Protein AF-A0A3N5VDY7-F1 (afdb_monomer)

Foldseek 3Di:
DLCLLPPDQEWEWEKWWDWQADPQPLADAAPVGGGTKIKIFIAGPVLRATQDIDTGGRHQQSLPPVQVRVVSSLVSDDLSHQAYEYAYEQSVQDLVNQVVQQALPPDRNGHYWYKYWHDCDPQVLVQVLPDDPVQWAFQWDQDPVRDTHTDQKTKGKTPDDDPVQVPDPPGDDKTKMKMKGWDDPPPDDPPDPPDPPDDPFDWDDDPNTIITMIMMITPDPDDPSVVVNVNCVSVVSVVVLVCLLVPVQVLSPQDDSDSVSSRVSSVVSSVVSRVCCSLQPQQVDDPSNPDGVVVCCVLPVPADWDWDDDPNDTDTHDDPPDPVPVSVVSSVVSVVVVVVSD

Structure (mmCIF, N/CA/C/O backbone):
data_AF-A0A3N5VDY7-F1
#
_entry.id   AF-A0A3N5VDY7-F1
#
loop_
_atom_site.group_PDB
_atom_site.id
_atom_site.type_symbol
_atom_site.label_atom_id
_atom_site.label_alt_id
_atom_site.label_comp_id
_atom_site.label_asym_id
_atom_site.label_entity_id
_atom_site.label_seq_id
_atom_site.pdbx_PDB_ins_code
_atom_site.Cartn_x
_atom_site.Cartn_y
_atom_site.Cartn_z
_atom_site.occupancy
_atom_site.B_iso_or_equiv
_atom_site.auth_seq_id
_atom_site.auth_comp_id
_atom_site.auth_asym_id
_atom_site.auth_atom_id
_atom_site.pdbx_PDB_model_num
ATOM 1 N N . PHE A 1 1 ? 0.542 -10.447 -17.865 1.00 86.06 1 PHE A N 1
ATOM 2 C CA . PHE A 1 1 ? 1.926 -10.951 -18.019 1.00 86.06 1 PHE A CA 1
ATOM 3 C C . PHE A 1 1 ? 2.533 -11.439 -16.704 1.00 86.06 1 PHE A C 1
ATOM 5 O O . PHE A 1 1 ? 2.805 -12.629 -16.604 1.00 86.06 1 PHE A O 1
ATOM 12 N N . VAL A 1 2 ? 2.719 -10.579 -15.687 1.00 90.12 2 VAL A N 1
ATOM 13 C CA . VAL A 1 2 ? 3.371 -10.982 -14.418 1.00 90.12 2 VAL A CA 1
ATOM 14 C C . VAL A 1 2 ? 2.650 -12.155 -13.750 1.00 90.12 2 VAL A C 1
ATOM 16 O O . VAL A 1 2 ? 3.278 -13.172 -13.494 1.00 90.12 2 VAL A O 1
ATOM 19 N N . GLN A 1 3 ? 1.322 -12.084 -13.621 1.00 88.69 3 GLN A N 1
ATOM 20 C CA . GLN A 1 3 ? 0.502 -13.170 -13.068 1.00 88.69 3 GLN A CA 1
ATOM 21 C C . GLN A 1 3 ? 0.645 -14.519 -13.805 1.00 88.69 3 GLN A C 1
ATOM 23 O O . GLN A 1 3 ? 0.454 -15.570 -13.198 1.00 88.69 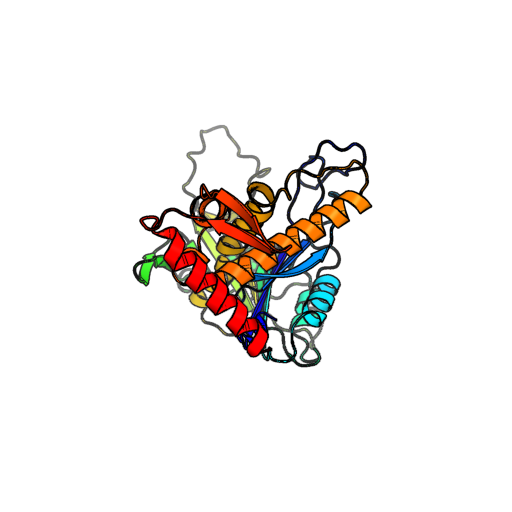3 GLN A O 1
ATOM 28 N N . ASN A 1 4 ? 0.963 -14.520 -15.105 1.00 89.00 4 ASN A N 1
ATOM 29 C CA . ASN A 1 4 ? 1.144 -15.768 -15.857 1.00 89.00 4 ASN A CA 1
ATOM 30 C C . ASN A 1 4 ? 2.472 -16.448 -15.504 1.00 89.00 4 ASN A C 1
ATOM 32 O O . ASN A 1 4 ? 2.536 -17.670 -15.503 1.00 89.00 4 ASN A O 1
ATOM 36 N N . ASN A 1 5 ? 3.495 -15.657 -15.168 1.00 88.88 5 ASN A N 1
ATOM 37 C CA . ASN A 1 5 ? 4.848 -16.133 -14.870 1.00 88.88 5 ASN A CA 1
ATOM 38 C C . ASN A 1 5 ? 5.119 -16.276 -13.362 1.00 88.88 5 ASN A C 1
ATOM 40 O O . ASN A 1 5 ? 6.011 -17.012 -12.955 1.00 88.88 5 ASN A O 1
ATOM 44 N N . ARG A 1 6 ? 4.342 -15.586 -12.524 1.00 89.25 6 ARG A N 1
ATOM 45 C CA . ARG A 1 6 ? 4.345 -15.693 -11.065 1.00 89.25 6 ARG A CA 1
ATOM 46 C C . ARG A 1 6 ? 2.908 -15.560 -10.577 1.00 89.25 6 ARG A C 1
ATOM 48 O O . ARG A 1 6 ? 2.419 -14.452 -10.380 1.00 89.25 6 ARG A O 1
ATOM 55 N N . ALA A 1 7 ? 2.213 -16.683 -10.455 1.00 90.56 7 ALA A N 1
ATOM 56 C CA . ALA A 1 7 ? 0.800 -16.685 -10.105 1.00 90.56 7 ALA A CA 1
ATOM 57 C C . ALA A 1 7 ? 0.594 -16.463 -8.603 1.00 90.56 7 ALA A C 1
ATOM 59 O O . ALA A 1 7 ? 1.128 -17.207 -7.787 1.00 90.56 7 ALA A O 1
ATOM 60 N N . GLU A 1 8 ? -0.244 -15.489 -8.259 1.00 92.50 8 GLU A N 1
ATOM 61 C CA . GLU A 1 8 ? -0.706 -15.250 -6.891 1.00 92.50 8 GLU A CA 1
ATOM 62 C C . GLU A 1 8 ? -2.221 -15.491 -6.820 1.00 92.50 8 GLU A C 1
ATOM 64 O O . GLU A 1 8 ? -2.989 -14.940 -7.608 1.00 92.50 8 GLU A O 1
ATOM 69 N N . GLN A 1 9 ? -2.673 -16.344 -5.899 1.00 91.56 9 GLN A N 1
ATOM 70 C CA . GLN A 1 9 ? -4.105 -16.656 -5.728 1.00 91.56 9 GLN A CA 1
ATOM 71 C C . GLN A 1 9 ? -4.836 -15.601 -4.884 1.00 91.56 9 GLN A C 1
ATOM 73 O O . GLN A 1 9 ? -6.066 -15.519 -4.922 1.00 91.56 9 GLN A O 1
ATOM 78 N N . THR A 1 10 ? -4.079 -14.810 -4.121 1.00 93.25 10 THR A N 1
ATOM 79 C CA . THR A 1 10 ? -4.590 -13.747 -3.254 1.00 93.25 10 THR A CA 1
ATOM 80 C C . THR A 1 10 ? -4.085 -12.394 -3.740 1.00 93.25 10 THR A C 1
ATOM 82 O O . THR A 1 10 ? -2.907 -12.259 -4.076 1.00 93.25 10 THR A O 1
ATOM 85 N N . ALA A 1 11 ? -4.970 -11.399 -3.755 1.00 94.69 11 ALA A N 1
ATOM 86 C CA . ALA A 1 11 ? -4.610 -10.009 -3.978 1.00 94.69 11 ALA A CA 1
ATOM 87 C C . ALA A 1 11 ? -4.961 -9.164 -2.759 1.00 94.69 11 ALA A C 1
ATOM 89 O O . ALA A 1 11 ? -6.131 -8.906 -2.500 1.00 94.69 11 ALA A O 1
ATOM 90 N N . THR A 1 12 ? -3.946 -8.739 -2.013 1.00 95.12 12 THR A N 1
ATOM 91 C CA . THR A 1 12 ? -4.073 -7.702 -0.993 1.00 95.12 12 THR A CA 1
ATOM 92 C C . THR A 1 12 ? -3.871 -6.346 -1.658 1.00 95.12 12 THR A C 1
ATOM 94 O O . THR A 1 12 ? -2.776 -6.053 -2.141 1.00 95.12 12 THR A O 1
ATOM 97 N N . LEU A 1 13 ? -4.936 -5.550 -1.694 1.00 94.38 13 LEU A N 1
ATOM 98 C CA . LEU A 1 13 ? -5.001 -4.224 -2.285 1.00 94.38 13 LEU A CA 1
ATOM 99 C C . LEU A 1 13 ? -4.829 -3.155 -1.204 1.00 94.38 13 LEU A C 1
ATOM 101 O O . LEU A 1 13 ? -5.679 -3.025 -0.325 1.00 94.38 13 LEU A O 1
ATOM 105 N N . ASP A 1 14 ? -3.742 -2.393 -1.275 1.00 92.94 14 ASP A N 1
ATOM 106 C CA . ASP A 1 14 ? -3.530 -1.217 -0.434 1.00 92.94 14 ASP A CA 1
ATOM 107 C C . ASP A 1 14 ? -3.986 0.022 -1.192 1.00 92.94 14 ASP A C 1
ATOM 109 O O . ASP A 1 14 ? -3.454 0.314 -2.264 1.00 92.94 14 ASP A O 1
ATOM 113 N N . MET A 1 15 ? -4.966 0.732 -0.646 1.00 90.69 15 MET A N 1
ATOM 114 C CA . MET A 1 15 ? -5.408 2.013 -1.184 1.00 90.69 15 MET A CA 1
ATOM 115 C C . MET A 1 15 ? -4.738 3.133 -0.402 1.00 90.69 15 MET A C 1
ATOM 117 O O . MET A 1 15 ? -4.808 3.160 0.829 1.00 90.69 15 MET A O 1
ATOM 121 N N . ASP A 1 16 ? -4.050 4.022 -1.112 1.00 88.00 16 ASP A N 1
ATOM 122 C CA . ASP A 1 16 ? -3.337 5.131 -0.485 1.00 88.00 16 ASP A CA 1
ATOM 123 C C . ASP A 1 16 ? -3.322 6.347 -1.412 1.00 88.00 16 ASP A C 1
ATOM 125 O O . ASP A 1 16 ? -3.003 6.250 -2.605 1.00 88.00 16 ASP A O 1
ATOM 129 N N . ALA A 1 17 ? -3.691 7.494 -0.850 1.00 88.06 17 ALA A N 1
ATOM 130 C CA . ALA A 1 17 ? -3.583 8.783 -1.509 1.00 88.06 17 ALA A CA 1
ATOM 131 C C . ALA A 1 17 ? -2.253 9.422 -1.116 1.00 88.06 17 ALA A C 1
ATOM 133 O O . ALA A 1 17 ? -1.822 9.345 0.032 1.00 88.06 17 ALA A O 1
ATOM 134 N N . THR A 1 18 ? -1.571 10.045 -2.069 1.00 85.88 18 THR A N 1
ATOM 135 C CA . THR A 1 18 ? -0.249 10.615 -1.818 1.00 85.88 18 THR A CA 1
ATOM 136 C C . THR A 1 18 ? -0.189 12.046 -2.308 1.00 85.88 18 THR A C 1
ATOM 138 O O . THR A 1 18 ? -0.370 12.296 -3.492 1.00 85.88 18 THR A O 1
ATOM 141 N N . LEU A 1 19 ? 0.148 12.976 -1.416 1.00 88.75 19 LEU A N 1
ATOM 142 C CA . LEU A 1 19 ? 0.357 14.375 -1.777 1.00 88.75 19 LEU A CA 1
ATOM 143 C C . LEU A 1 19 ? 1.673 14.562 -2.535 1.00 88.75 19 LEU A C 1
ATOM 145 O O . LEU A 1 19 ? 2.724 14.071 -2.115 1.00 88.75 19 LEU A O 1
ATOM 149 N N . VAL A 1 20 ? 1.614 15.273 -3.654 1.00 88.69 20 VAL A N 1
ATOM 150 C CA . VAL A 1 20 ? 2.757 15.711 -4.456 1.00 88.69 20 VAL A CA 1
ATOM 151 C C . VAL A 1 20 ? 2.743 17.232 -4.447 1.00 88.69 20 VAL A C 1
ATOM 153 O O . VAL A 1 20 ? 1.974 17.850 -5.184 1.00 88.69 20 VAL A O 1
ATOM 156 N N . GLU A 1 21 ? 3.556 17.818 -3.569 1.00 90.69 21 GLU A N 1
ATOM 157 C CA . GLU A 1 21 ? 3.721 19.268 -3.458 1.00 90.69 21 GLU A CA 1
ATOM 158 C C . GLU A 1 21 ? 4.181 19.868 -4.787 1.00 90.69 21 GLU A C 1
ATOM 160 O O . GLU A 1 21 ? 4.978 19.275 -5.525 1.00 90.69 21 GLU A O 1
ATOM 165 N N . THR A 1 22 ? 3.643 21.039 -5.121 1.00 88.56 22 THR A N 1
ATOM 166 C CA . THR A 1 22 ? 3.944 21.682 -6.389 1.00 88.56 22 THR A CA 1
ATOM 167 C C . THR A 1 22 ? 3.735 23.191 -6.339 1.00 88.56 22 THR A C 1
ATOM 169 O O . THR A 1 22 ? 2.839 23.690 -5.670 1.00 88.56 22 THR A O 1
ATOM 172 N N . GLU A 1 23 ? 4.530 23.923 -7.115 1.00 87.25 23 GLU A N 1
ATOM 173 C CA . GLU A 1 23 ? 4.437 25.385 -7.245 1.00 87.25 23 GLU A CA 1
ATOM 174 C C . GLU A 1 23 ? 3.644 25.811 -8.497 1.00 87.25 23 GLU A C 1
ATOM 176 O O . GLU A 1 23 ? 3.689 26.963 -8.927 1.00 87.25 23 GLU A O 1
ATOM 181 N N . LYS A 1 24 ? 2.944 24.873 -9.151 1.00 86.12 24 LYS A N 1
ATOM 182 C CA . LYS A 1 24 ? 2.189 25.158 -10.379 1.00 86.12 24 LYS A CA 1
ATOM 183 C C . LYS A 1 24 ? 0.963 26.007 -10.051 1.00 86.12 24 LYS A C 1
ATOM 185 O O . LYS A 1 24 ? 0.172 25.646 -9.188 1.00 86.12 24 LYS A O 1
ATOM 190 N N . ALA A 1 25 ? 0.764 27.084 -10.808 1.00 84.06 25 ALA A N 1
ATOM 191 C CA . ALA A 1 25 ? -0.340 28.026 -10.602 1.00 84.06 25 ALA A CA 1
ATOM 192 C C . ALA A 1 25 ? -1.743 27.396 -10.732 1.00 84.06 25 ALA A C 1
ATOM 194 O O . ALA A 1 25 ? -2.699 27.910 -10.163 1.00 84.06 25 ALA A O 1
ATOM 195 N N . SER A 1 26 ? -1.863 26.305 -11.490 1.00 86.75 26 SER A N 1
ATOM 196 C CA . SER A 1 26 ? -3.099 25.544 -11.708 1.00 86.75 26 SER A CA 1
ATOM 197 C C . SER A 1 26 ? -3.430 24.555 -10.588 1.00 86.75 26 SER A C 1
ATOM 199 O O . SER A 1 26 ? -4.557 24.071 -10.534 1.00 86.75 26 SER A O 1
ATOM 201 N N . ALA A 1 27 ? -2.468 24.226 -9.722 1.00 88.69 27 ALA A N 1
ATOM 202 C CA . ALA A 1 27 ? -2.674 23.251 -8.665 1.00 88.69 27 ALA A CA 1
ATOM 203 C C . ALA A 1 27 ? -3.446 23.867 -7.490 1.00 88.69 27 ALA A C 1
ATOM 205 O O . ALA A 1 27 ? -3.407 25.074 -7.244 1.00 88.69 27 ALA A O 1
ATOM 206 N N . LEU A 1 28 ? -4.157 23.016 -6.752 1.00 91.44 28 LEU A N 1
ATOM 207 C CA . LEU A 1 28 ? -5.066 23.434 -5.689 1.00 91.44 28 LEU A CA 1
ATOM 208 C C . LEU A 1 28 ? -4.503 23.105 -4.301 1.00 91.44 28 LEU A C 1
ATOM 210 O O . LEU A 1 28 ? -3.659 22.223 -4.134 1.00 91.44 28 LEU A O 1
ATOM 214 N N . TRP A 1 29 ? -4.979 23.837 -3.293 1.00 92.12 29 TRP A N 1
ATOM 215 C CA . TRP A 1 29 ? -4.568 23.657 -1.902 1.00 92.12 29 TRP A CA 1
ATOM 216 C C . TRP A 1 29 ? -5.074 22.331 -1.341 1.00 92.12 29 TRP A C 1
ATOM 218 O O . TRP A 1 29 ? -6.255 22.002 -1.474 1.00 92.12 29 TRP A O 1
ATOM 228 N N . CYS A 1 30 ? -4.182 21.598 -0.684 1.00 90.88 30 CYS A N 1
ATOM 229 C CA . CYS A 1 30 ? -4.513 20.388 0.048 1.00 90.88 30 CYS A CA 1
ATOM 230 C C . CYS A 1 30 ? -4.889 20.681 1.503 1.00 90.88 30 CYS A C 1
ATOM 232 O O . CYS A 1 30 ? -4.723 21.790 2.017 1.00 90.88 30 CYS A O 1
ATOM 234 N N . TYR A 1 31 ? -5.368 19.647 2.194 1.00 83.88 31 TYR A N 1
ATOM 235 C CA . TYR A 1 31 ? -5.760 19.734 3.601 1.00 83.88 31 TYR A CA 1
ATOM 236 C C . TYR A 1 31 ? -4.580 20.014 4.554 1.00 83.88 31 TYR A C 1
ATOM 238 O O . TYR A 1 31 ? -4.809 20.453 5.678 1.00 83.88 31 TYR A O 1
ATOM 246 N N . GLU A 1 32 ? -3.333 19.785 4.124 1.00 84.00 32 GLU A N 1
ATOM 247 C CA . GLU A 1 32 ? -2.120 20.112 4.894 1.00 84.00 32 GLU A CA 1
ATOM 248 C C . GLU A 1 32 ? -1.696 21.582 4.744 1.00 84.00 32 GLU A C 1
ATOM 250 O O . GLU A 1 32 ? -0.745 22.018 5.388 1.00 84.00 32 GLU A O 1
ATOM 255 N N . GLY A 1 33 ? -2.414 22.368 3.933 1.00 87.31 33 GLY A N 1
ATOM 256 C CA . GLY A 1 33 ? -2.174 23.801 3.805 1.00 87.31 33 GLY A CA 1
ATOM 257 C C . GLY A 1 33 ? -1.004 24.153 2.889 1.00 87.31 33 GLY A C 1
ATOM 258 O O . GLY A 1 33 ? -0.334 25.148 3.135 1.00 87.31 33 GLY A O 1
ATOM 259 N N . TYR A 1 34 ? -0.765 23.371 1.836 1.00 89.69 34 TYR A N 1
ATOM 260 C CA . TYR A 1 34 ? 0.107 23.737 0.713 1.00 89.69 34 TYR A CA 1
ATOM 261 C C . TYR A 1 34 ? -0.527 23.324 -0.619 1.00 89.69 34 TYR A C 1
ATOM 263 O O . TYR A 1 34 ? -1.526 22.605 -0.655 1.00 89.69 34 TYR A O 1
ATOM 271 N N . VAL A 1 35 ? 0.023 23.806 -1.731 1.00 91.56 35 VAL A N 1
ATOM 272 C CA . VAL A 1 35 ? -0.469 23.485 -3.076 1.00 91.56 35 VAL A CA 1
ATOM 273 C C . VAL A 1 35 ? 0.096 22.139 -3.528 1.00 91.56 35 VAL A C 1
ATOM 275 O O . VAL A 1 35 ? 1.305 21.905 -3.472 1.00 91.56 35 VAL A O 1
ATOM 278 N N . ALA A 1 36 ? -0.778 21.232 -3.962 1.00 92.88 36 ALA A N 1
ATOM 279 C CA . ALA A 1 36 ? -0.381 19.877 -4.321 1.00 92.88 36 ALA A CA 1
ATOM 280 C C . ALA A 1 36 ? -1.317 19.241 -5.354 1.00 92.88 36 ALA A C 1
ATOM 282 O O . ALA A 1 36 ? -2.433 19.698 -5.588 1.00 92.88 36 ALA A O 1
ATOM 283 N N . TYR A 1 37 ? -0.870 18.126 -5.922 1.00 92.81 37 TYR A N 1
ATOM 284 C CA . TYR A 1 37 ? -1.751 17.104 -6.486 1.00 92.81 37 TYR A CA 1
ATOM 285 C C . TYR A 1 37 ? -1.848 15.932 -5.511 1.00 92.81 37 TYR A C 1
ATOM 287 O O . TYR A 1 37 ? -0.919 15.695 -4.737 1.00 92.81 37 TYR A O 1
ATOM 295 N N . GLN A 1 38 ? -2.949 15.185 -5.540 1.00 91.81 38 GLN A N 1
ATOM 296 C CA . GLN A 1 38 ? -3.184 14.081 -4.607 1.00 91.81 38 GLN A CA 1
ATOM 297 C C . GLN A 1 38 ? -3.594 12.783 -5.322 1.00 91.81 38 GLN A C 1
ATOM 299 O O . GLN A 1 38 ? -4.709 12.290 -5.125 1.00 91.81 38 GLN A O 1
ATOM 304 N N . PRO A 1 39 ? -2.717 12.206 -6.165 1.00 91.75 39 PRO A N 1
ATOM 305 C CA . PRO A 1 39 ? -2.988 10.927 -6.805 1.00 91.75 39 PRO A CA 1
ATOM 306 C C . PRO A 1 39 ? -3.318 9.830 -5.790 1.00 91.75 39 PRO A C 1
ATOM 308 O O . PRO A 1 39 ? -2.668 9.704 -4.748 1.00 91.75 39 PRO A O 1
ATOM 311 N N . ILE A 1 40 ? -4.300 9.001 -6.136 1.00 92.19 40 ILE A N 1
ATOM 312 C CA . ILE A 1 40 ? -4.647 7.788 -5.396 1.00 92.19 40 ILE A CA 1
ATOM 313 C C . ILE A 1 40 ? -4.120 6.567 -6.143 1.00 92.19 40 ILE A C 1
ATOM 315 O O . ILE A 1 40 ? -4.220 6.471 -7.367 1.00 92.19 40 ILE A O 1
ATOM 319 N N . ASN A 1 41 ? -3.542 5.625 -5.405 1.00 92.62 41 ASN A N 1
ATOM 320 C CA . ASN A 1 41 ? -3.000 4.394 -5.960 1.00 92.62 41 ASN A CA 1
ATOM 321 C C . ASN A 1 41 ? -3.618 3.189 -5.264 1.00 92.62 41 ASN A C 1
ATOM 323 O O . ASN A 1 41 ? -3.814 3.197 -4.051 1.00 92.62 41 ASN A O 1
ATOM 327 N N . THR A 1 42 ? -3.875 2.138 -6.040 1.00 94.06 42 THR A N 1
ATOM 328 C CA . THR A 1 42 ? -4.221 0.817 -5.516 1.00 94.06 42 THR A CA 1
ATOM 329 C C . THR A 1 42 ? -3.080 -0.147 -5.797 1.00 94.06 42 THR A C 1
ATOM 331 O O . THR A 1 42 ? -2.750 -0.450 -6.947 1.00 94.06 42 THR A O 1
ATOM 334 N N . TRP A 1 43 ? -2.455 -0.616 -4.728 1.00 93.00 43 TRP A N 1
ATOM 335 C CA . TRP A 1 43 ? -1.251 -1.428 -4.749 1.00 93.00 43 TRP A CA 1
ATOM 336 C C . TRP A 1 43 ? -1.550 -2.894 -4.456 1.00 93.00 43 TRP A C 1
ATOM 338 O O . TRP A 1 43 ? -2.139 -3.217 -3.435 1.00 93.00 43 TRP A O 1
ATOM 348 N N . TRP A 1 44 ? -1.074 -3.801 -5.302 1.00 93.94 44 TRP A N 1
ATOM 349 C CA . TRP A 1 44 ? -1.130 -5.237 -5.067 1.00 93.94 44 TRP A CA 1
ATOM 350 C C . TRP A 1 44 ? 0.120 -5.703 -4.310 1.00 93.94 44 TRP A C 1
ATOM 352 O O . TRP A 1 44 ? 1.202 -5.847 -4.888 1.00 93.94 44 TRP A O 1
ATOM 362 N N . ALA A 1 45 ? -0.032 -5.990 -3.015 1.00 92.06 45 ALA A N 1
ATOM 363 C CA . ALA A 1 45 ? 1.075 -6.271 -2.103 1.00 92.06 45 ALA A CA 1
ATOM 364 C C . ALA A 1 45 ? 1.883 -7.544 -2.418 1.00 92.06 45 ALA A C 1
ATOM 366 O O . ALA A 1 45 ? 3.101 -7.555 -2.200 1.00 92.06 45 ALA A O 1
ATOM 367 N N . GLU A 1 46 ? 1.241 -8.613 -2.899 1.00 91.69 46 GLU A N 1
ATOM 368 C CA . GLU A 1 46 ? 1.897 -9.882 -3.241 1.00 91.69 46 GLU A CA 1
ATOM 369 C C . GLU A 1 46 ? 2.735 -9.760 -4.521 1.00 91.69 46 GLU A C 1
ATOM 371 O O . GLU A 1 46 ? 3.891 -10.204 -4.556 1.00 91.69 46 GLU A O 1
ATOM 376 N N . GLN A 1 47 ? 2.186 -9.112 -5.554 1.00 91.38 47 GLN A N 1
ATOM 377 C CA . GLN A 1 47 ? 2.890 -8.886 -6.820 1.00 91.38 47 GLN A CA 1
ATOM 378 C C . GLN A 1 47 ? 3.887 -7.727 -6.755 1.00 91.38 47 GLN A C 1
ATOM 380 O O . GLN A 1 47 ? 4.884 -7.724 -7.477 1.00 91.38 47 GLN A O 1
ATOM 385 N N . GLY A 1 48 ? 3.648 -6.763 -5.869 1.00 91.19 48 GLY A N 1
ATOM 386 C CA . GLY A 1 48 ? 4.425 -5.538 -5.783 1.00 91.19 48 GLY A CA 1
ATOM 387 C C . GLY A 1 48 ? 4.193 -4.615 -6.982 1.00 91.19 48 GLY A C 1
ATOM 388 O O . GLY A 1 48 ? 5.160 -4.092 -7.534 1.00 91.19 48 GLY A O 1
ATOM 389 N N . LEU A 1 49 ? 2.936 -4.469 -7.410 1.00 93.25 49 LEU A N 1
ATOM 390 C CA . LEU A 1 49 ? 2.528 -3.686 -8.581 1.00 93.25 49 LEU A CA 1
ATOM 391 C C . LEU A 1 49 ? 1.408 -2.714 -8.217 1.00 93.25 49 LEU A C 1
ATOM 393 O O . LEU A 1 49 ? 0.565 -3.030 -7.384 1.00 93.25 49 LEU A O 1
ATOM 397 N N . VAL A 1 50 ? 1.337 -1.582 -8.907 1.00 94.38 50 VAL A N 1
ATOM 398 C CA . VAL A 1 50 ? 0.140 -0.733 -8.921 1.00 94.38 50 VAL A CA 1
ATOM 399 C C . VAL A 1 50 ? -0.846 -1.326 -9.918 1.00 94.38 50 VAL A C 1
ATOM 401 O O . VAL A 1 50 ? -0.523 -1.458 -11.098 1.00 94.38 50 VAL A O 1
ATOM 404 N N . VAL A 1 51 ? -2.035 -1.699 -9.453 1.00 94.38 51 VAL A N 1
ATOM 405 C CA . VAL A 1 51 ? -3.101 -2.230 -10.320 1.00 94.38 51 VAL A CA 1
ATOM 406 C C . VAL A 1 51 ? -3.980 -1.131 -10.893 1.00 94.38 51 VAL A C 1
ATOM 408 O O . VAL A 1 51 ? -4.488 -1.287 -11.996 1.00 94.38 51 VAL A O 1
ATOM 411 N N . HIS A 1 52 ? -4.127 -0.021 -10.172 1.00 94.94 52 HIS A N 1
ATOM 412 C CA . HIS A 1 52 ? -4.918 1.118 -10.611 1.00 94.94 52 HIS A CA 1
ATOM 413 C C . HIS A 1 52 ? -4.387 2.413 -9.989 1.00 94.94 52 HIS A C 1
ATOM 415 O O . HIS A 1 52 ? -3.853 2.403 -8.875 1.00 94.94 52 HIS A O 1
ATOM 421 N N . THR A 1 53 ? -4.509 3.518 -10.719 1.00 94.44 53 THR A N 1
ATOM 422 C CA . THR A 1 53 ? -4.093 4.849 -10.281 1.00 94.44 53 THR A CA 1
ATOM 423 C C . THR A 1 53 ? -5.006 5.903 -10.890 1.00 94.44 53 THR A C 1
ATOM 425 O O . THR A 1 53 ? -5.395 5.790 -12.051 1.00 94.44 53 THR A O 1
ATOM 428 N N . 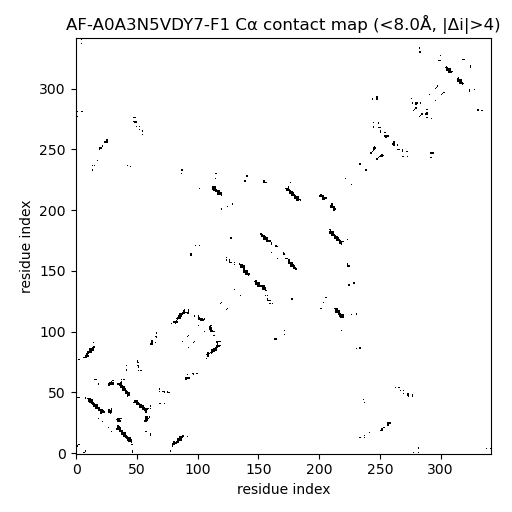GLU A 1 54 ? -5.303 6.943 -10.124 1.00 94.38 54 GLU A N 1
ATOM 429 C CA . GLU A 1 54 ? -6.066 8.095 -10.588 1.00 94.38 54 GLU A CA 1
ATOM 430 C C . GLU A 1 54 ? -5.347 9.367 -10.136 1.00 94.38 54 GLU A C 1
ATOM 432 O O . GLU A 1 54 ? -5.047 9.542 -8.952 1.00 94.38 54 GLU A O 1
ATOM 437 N N . PHE A 1 55 ? -5.030 10.242 -11.092 1.00 93.69 55 PHE A N 1
ATOM 438 C CA . PHE A 1 55 ? -4.397 11.527 -10.813 1.00 93.69 55 PHE A CA 1
ATOM 439 C C . PHE A 1 55 ? -5.473 12.544 -10.429 1.00 93.69 55 PHE A C 1
ATOM 441 O O . PHE A 1 55 ? -6.481 12.651 -11.124 1.00 93.69 55 PHE A O 1
ATOM 448 N N . ARG A 1 56 ? -5.280 13.257 -9.315 1.00 93.62 56 ARG A N 1
ATOM 449 C CA . ARG A 1 56 ?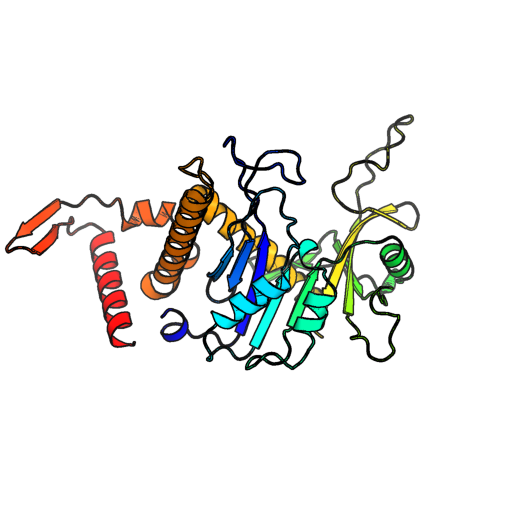 -6.296 14.134 -8.715 1.00 93.62 56 ARG A CA 1
ATOM 450 C C . ARG A 1 56 ? -5.689 15.451 -8.263 1.00 93.62 56 ARG A C 1
ATOM 452 O O . ARG A 1 56 ? -4.512 15.499 -7.900 1.00 93.62 56 ARG A O 1
ATOM 459 N N . ASP A 1 57 ? -6.514 16.488 -8.222 1.00 92.94 57 ASP A N 1
ATOM 460 C CA . ASP A 1 57 ? -6.156 17.769 -7.619 1.00 92.94 57 ASP A CA 1
ATOM 461 C C . ASP A 1 57 ? -5.963 17.660 -6.102 1.00 92.94 57 ASP A C 1
ATOM 463 O O . ASP A 1 57 ? -6.529 16.786 -5.441 1.00 92.94 57 ASP A O 1
ATOM 467 N N . GLY A 1 58 ? -5.164 18.565 -5.533 1.00 88.88 58 GLY A N 1
ATOM 468 C CA . GLY A 1 58 ? -4.849 18.577 -4.101 1.00 88.88 58 GLY A CA 1
ATOM 469 C C . GLY A 1 58 ? -6.044 18.825 -3.185 1.00 88.88 58 GLY A C 1
ATOM 470 O O . GLY A 1 58 ? -6.031 18.377 -2.042 1.00 88.88 58 GLY A O 1
ATOM 471 N N . ASN A 1 59 ? -7.092 19.491 -3.676 1.00 91.69 59 ASN A N 1
ATOM 472 C CA . ASN A 1 59 ? -8.311 19.752 -2.906 1.00 91.69 59 ASN A CA 1
ATOM 473 C C . ASN A 1 59 ? -9.254 18.539 -2.832 1.00 91.69 59 ASN A C 1
ATOM 475 O O . ASN A 1 59 ? -10.240 18.584 -2.093 1.00 91.69 59 ASN A O 1
ATOM 479 N N . VAL A 1 60 ? -8.993 17.475 -3.599 1.00 90.62 60 VAL A N 1
ATOM 480 C CA . VAL A 1 60 ? -9.801 16.255 -3.571 1.00 90.62 60 VAL A CA 1
ATOM 481 C C . VAL A 1 60 ? -9.477 15.481 -2.288 1.00 90.62 60 VAL A C 1
ATOM 483 O O . VAL A 1 60 ? -8.322 15.111 -2.079 1.00 90.62 60 VAL A O 1
ATOM 486 N N . PRO A 1 61 ? -10.456 15.182 -1.415 1.00 87.25 61 PRO A N 1
ATOM 487 C CA . PRO A 1 61 ? -10.193 14.429 -0.189 1.00 87.25 61 PRO A CA 1
ATOM 488 C C . PRO A 1 61 ? -9.603 13.037 -0.463 1.00 87.25 61 PRO A C 1
ATOM 490 O O . PRO A 1 61 ? -9.988 12.373 -1.425 1.00 87.25 61 PRO A O 1
ATOM 493 N N . ALA A 1 62 ? -8.735 12.537 0.423 1.00 85.75 62 ALA A N 1
ATOM 494 C CA . ALA A 1 62 ? -8.125 11.203 0.287 1.00 85.75 62 ALA A CA 1
ATOM 495 C C . ALA A 1 62 ? -9.162 10.061 0.222 1.00 85.75 62 ALA A C 1
ATOM 497 O O . ALA A 1 62 ? -8.948 9.041 -0.433 1.00 85.75 62 ALA A O 1
ATOM 498 N N . GLY A 1 63 ? -10.316 10.251 0.868 1.00 84.69 63 GLY A N 1
ATOM 499 C CA . GLY A 1 63 ? -11.451 9.327 0.829 1.00 84.69 63 GLY A CA 1
ATOM 500 C C . GLY A 1 63 ? -12.333 9.439 -0.421 1.00 84.69 63 GLY A C 1
ATOM 501 O O . GLY A 1 63 ? -13.252 8.645 -0.590 1.00 84.69 63 GLY A O 1
ATOM 502 N N . PHE A 1 64 ? -12.132 10.423 -1.297 1.00 88.69 64 PHE A N 1
ATOM 503 C CA . PHE A 1 64 ? -13.087 10.696 -2.370 1.00 88.69 64 PHE A CA 1
ATOM 504 C C . PHE A 1 64 ? -13.233 9.501 -3.328 1.00 88.69 64 PHE A C 1
ATOM 506 O O . PHE A 1 64 ? -12.245 9.013 -3.883 1.00 88.69 64 PHE A O 1
ATOM 513 N N . GLU A 1 65 ? -14.470 9.019 -3.488 1.00 89.75 65 GLU A N 1
ATOM 514 C CA . GLU A 1 65 ? -14.853 7.912 -4.378 1.00 89.75 65 GLU A CA 1
ATOM 515 C C . GLU A 1 65 ? -14.004 6.632 -4.254 1.00 89.75 65 GLU A C 1
ATOM 517 O O . GLU A 1 65 ? -13.816 5.910 -5.233 1.00 89.75 65 GLU A O 1
ATOM 522 N N . GLN A 1 66 ? -13.502 6.293 -3.059 1.00 89.81 66 GLN A N 1
ATOM 523 C CA . GLN A 1 66 ? -12.663 5.096 -2.895 1.00 89.81 66 GLN A CA 1
ATOM 524 C C . GLN A 1 66 ? -13.359 3.798 -3.332 1.00 89.81 66 GLN A C 1
ATOM 526 O O . GLN A 1 66 ? -12.711 2.898 -3.858 1.00 89.81 66 GLN A O 1
ATOM 531 N N . ARG A 1 67 ? -14.685 3.704 -3.197 1.00 91.75 67 ARG A N 1
ATOM 532 C CA . ARG A 1 67 ? -15.442 2.568 -3.735 1.00 91.75 67 ARG A CA 1
ATOM 533 C C . ARG A 1 67 ? -15.271 2.410 -5.247 1.00 91.75 67 ARG A C 1
ATOM 535 O O . ARG A 1 67 ? -14.952 1.312 -5.688 1.00 91.75 67 ARG A O 1
ATOM 542 N N . ARG A 1 68 ? -15.430 3.490 -6.021 1.00 93.25 68 ARG A N 1
ATOM 543 C CA . ARG A 1 68 ? -15.247 3.465 -7.481 1.00 93.25 68 ARG A CA 1
ATOM 544 C C . ARG A 1 68 ? -13.820 3.050 -7.841 1.00 93.25 68 ARG A C 1
ATOM 546 O O . ARG A 1 68 ? -13.626 2.175 -8.674 1.00 93.25 68 ARG A O 1
ATOM 553 N N . VAL A 1 69 ? -12.827 3.613 -7.152 1.00 93.38 69 VAL A N 1
ATOM 554 C CA . VAL A 1 69 ? -11.408 3.269 -7.354 1.00 93.38 69 VAL A CA 1
ATOM 555 C C . VAL A 1 69 ? -11.145 1.785 -7.083 1.00 93.38 69 VAL A C 1
ATOM 557 O O . VAL A 1 69 ? -10.433 1.133 -7.847 1.00 93.38 69 VAL A O 1
ATOM 560 N N . LEU A 1 70 ? -11.731 1.225 -6.018 1.00 92.75 70 LEU A N 1
ATOM 561 C CA . LEU A 1 70 ? -11.622 -0.202 -5.722 1.00 92.75 70 LEU A CA 1
ATOM 562 C C . LEU A 1 70 ? -12.305 -1.050 -6.803 1.00 92.75 70 LEU A C 1
ATOM 564 O O . LEU A 1 70 ? -11.725 -2.039 -7.243 1.00 92.75 70 LEU A O 1
ATOM 568 N N . GLU A 1 71 ? -13.507 -0.671 -7.243 1.00 92.12 71 GLU A N 1
ATOM 569 C CA . GLU A 1 71 ? -14.224 -1.330 -8.341 1.00 92.12 71 GLU A CA 1
ATOM 570 C C . GLU A 1 71 ? -13.363 -1.381 -9.616 1.00 92.12 71 GLU A C 1
ATOM 572 O O . GLU A 1 71 ? -13.129 -2.466 -10.150 1.00 92.12 71 GLU A O 1
ATOM 577 N N . GLU A 1 72 ? -12.787 -0.257 -10.043 1.00 93.25 72 GLU A N 1
ATOM 578 C CA . GLU A 1 72 ? -11.904 -0.176 -11.219 1.00 93.25 72 GLU A CA 1
ATOM 579 C C . GLU A 1 72 ? -10.602 -0.984 -11.042 1.00 93.25 72 GLU A C 1
ATOM 581 O O . GLU A 1 72 ? -10.115 -1.642 -11.974 1.00 93.25 72 GLU A O 1
ATOM 586 N N . ALA A 1 73 ? -10.046 -1.013 -9.827 1.00 93.62 73 ALA A N 1
ATOM 587 C CA . ALA A 1 73 ? -8.884 -1.841 -9.518 1.00 93.62 73 ALA A CA 1
ATOM 588 C C . ALA A 1 73 ? -9.200 -3.342 -9.601 1.00 93.62 73 ALA A C 1
ATOM 590 O O . ALA A 1 73 ? -8.385 -4.116 -10.112 1.00 93.62 73 ALA A O 1
ATOM 591 N N . LEU A 1 74 ? -10.385 -3.764 -9.149 1.00 92.38 74 LEU A N 1
ATOM 592 C CA . LEU A 1 74 ? -10.854 -5.149 -9.248 1.00 92.38 74 LEU A CA 1
ATOM 593 C C . LEU A 1 74 ? -11.056 -5.584 -10.704 1.00 92.38 74 LEU A C 1
ATOM 595 O O . LEU A 1 74 ? -10.816 -6.748 -11.028 1.00 92.38 74 LEU A O 1
ATOM 599 N N . GLU A 1 75 ? -11.467 -4.678 -11.592 1.00 91.44 75 GLU A N 1
ATOM 600 C CA . GLU A 1 75 ? -11.586 -4.968 -13.028 1.00 91.44 75 GLU A CA 1
ATOM 601 C C . GLU A 1 75 ? -10.232 -5.196 -13.700 1.00 91.44 75 GLU A C 1
ATOM 603 O O . GLU A 1 75 ? -10.124 -5.998 -14.630 1.00 91.44 75 GLU A O 1
ATOM 608 N N . SER A 1 76 ? -9.188 -4.558 -13.173 1.00 91.06 76 SER A N 1
ATOM 609 C CA . SER A 1 76 ? -7.807 -4.736 -13.627 1.00 91.06 76 SER A CA 1
ATOM 610 C C . SER A 1 76 ? -7.162 -6.025 -13.096 1.00 91.06 76 SER A C 1
ATOM 612 O O . SER A 1 76 ? -6.109 -6.447 -13.588 1.00 91.06 76 SER A O 1
ATOM 614 N N . LEU A 1 77 ? -7.773 -6.686 -12.102 1.00 91.38 77 LEU A N 1
ATOM 615 C CA . LEU A 1 77 ? -7.251 -7.932 -11.549 1.00 91.38 77 LEU A CA 1
ATOM 616 C C . LEU A 1 77 ? -7.515 -9.134 -12.474 1.00 91.38 77 LEU A C 1
ATOM 618 O O . LEU A 1 77 ? -8.611 -9.321 -13.006 1.00 91.38 77 LEU A O 1
ATOM 622 N N . PRO A 1 78 ? -6.530 -10.034 -12.633 1.00 89.31 78 PRO A N 1
ATOM 623 C CA . PRO A 1 78 ? -6.698 -11.229 -13.446 1.00 89.31 78 PRO A CA 1
ATOM 624 C C . PRO A 1 78 ? -7.610 -12.254 -12.755 1.00 89.31 78 PRO A C 1
ATOM 626 O O . PRO A 1 78 ? -7.424 -12.561 -11.580 1.00 89.31 78 PRO A O 1
ATOM 629 N N . LYS A 1 79 ? -8.489 -12.913 -13.527 1.00 83.56 79 LYS A N 1
ATOM 630 C CA . LYS A 1 79 ? -9.456 -13.943 -13.065 1.00 83.56 79 LYS A CA 1
ATOM 631 C C . LYS A 1 79 ? -8.860 -15.141 -12.301 1.00 83.56 79 LYS A C 1
ATOM 633 O O . LYS A 1 79 ? -9.599 -15.965 -11.778 1.00 83.56 79 LYS A O 1
ATOM 638 N N . ARG A 1 80 ? -7.532 -15.306 -12.311 1.00 86.50 80 ARG A N 1
ATOM 639 C CA . ARG A 1 80 ? -6.832 -16.361 -11.555 1.00 86.50 80 ARG A CA 1
ATOM 640 C C . ARG A 1 80 ? -6.724 -16.047 -10.067 1.00 86.50 80 ARG A C 1
ATOM 642 O O . ARG A 1 80 ? -6.493 -16.968 -9.293 1.00 86.50 80 ARG A O 1
ATOM 649 N N . VAL A 1 81 ? -6.826 -14.778 -9.684 1.00 90.06 81 VAL A N 1
ATOM 650 C CA . VAL A 1 81 ? -6.981 -14.417 -8.278 1.00 90.06 81 VAL A CA 1
ATOM 651 C C . VAL A 1 81 ? -8.315 -15.013 -7.824 1.00 90.06 81 VAL A C 1
ATOM 653 O O . VAL A 1 81 ? -9.273 -15.042 -8.586 1.00 90.06 81 VAL A O 1
ATOM 656 N N . ARG A 1 82 ? -8.367 -15.566 -6.616 1.00 88.56 82 ARG A N 1
ATOM 657 C CA . ARG A 1 82 ? -9.593 -16.140 -6.032 1.00 88.56 82 ARG A CA 1
ATOM 658 C C . ARG A 1 82 ? -10.036 -15.393 -4.791 1.00 88.56 82 ARG A C 1
ATOM 660 O O . ARG A 1 82 ? -11.204 -15.437 -4.435 1.00 88.56 82 ARG A O 1
ATOM 667 N N . LYS A 1 83 ? -9.089 -14.734 -4.129 1.00 91.94 83 LYS A N 1
ATOM 668 C CA . LYS A 1 83 ? -9.301 -14.063 -2.858 1.00 91.94 83 LYS A CA 1
ATOM 669 C C . LYS A 1 83 ? -8.758 -12.649 -2.928 1.00 91.94 83 LYS A C 1
ATOM 671 O O . LYS A 1 83 ? -7.603 -12.457 -3.306 1.00 91.94 83 LYS A O 1
ATOM 676 N N . VAL A 1 84 ? -9.576 -11.677 -2.549 1.00 94.00 84 VAL A N 1
ATOM 677 C CA . VAL A 1 84 ? -9.161 -10.277 -2.470 1.00 94.00 84 VAL A CA 1
ATOM 678 C C . VAL A 1 84 ? -9.223 -9.829 -1.022 1.00 94.00 84 VAL A C 1
ATOM 680 O O . VAL A 1 84 ? -10.173 -10.139 -0.302 1.00 94.00 84 VAL A O 1
ATOM 683 N N . ARG A 1 85 ? -8.181 -9.117 -0.605 1.00 95.06 85 ARG A N 1
ATOM 684 C CA . ARG A 1 85 ? -8.140 -8.393 0.655 1.00 95.06 85 ARG A CA 1
ATOM 685 C C . ARG A 1 85 ? -7.920 -6.917 0.389 1.00 95.06 85 ARG A C 1
ATOM 687 O O . ARG A 1 85 ? -7.229 -6.584 -0.565 1.00 95.06 85 ARG A O 1
ATOM 694 N N . MET A 1 86 ? -8.432 -6.049 1.242 1.00 94.19 86 MET A N 1
ATOM 695 C CA . MET A 1 86 ? -8.234 -4.608 1.147 1.00 94.19 86 MET A CA 1
ATOM 696 C C . MET A 1 86 ? -7.659 -4.056 2.453 1.00 94.19 86 MET A C 1
ATOM 698 O O . MET A 1 86 ? -8.069 -4.446 3.548 1.00 94.19 86 MET A O 1
ATOM 702 N N . ARG A 1 87 ? -6.677 -3.160 2.346 1.00 93.50 87 ARG A N 1
ATOM 703 C CA . ARG A 1 87 ? -6.172 -2.378 3.475 1.00 93.50 87 ARG A CA 1
ATOM 704 C C . ARG A 1 87 ? -6.202 -0.901 3.131 1.00 93.50 87 ARG A C 1
ATOM 706 O O . ARG A 1 87 ? -5.795 -0.502 2.043 1.00 93.50 87 ARG A O 1
ATOM 713 N N . SER A 1 88 ? -6.601 -0.098 4.106 1.00 91.38 88 SER A N 1
ATOM 714 C CA . SER A 1 88 ? -6.549 1.358 4.013 1.00 91.38 88 SER A CA 1
ATOM 715 C C . SER A 1 88 ? -6.231 1.968 5.376 1.00 91.38 88 SER A C 1
ATOM 717 O O . SER A 1 88 ? -6.354 1.323 6.428 1.00 91.38 88 SER A O 1
ATOM 719 N N . ASP A 1 89 ? -5.787 3.216 5.356 1.00 87.44 89 ASP A N 1
ATOM 720 C CA . ASP A 1 89 ? -5.821 4.091 6.523 1.00 87.44 89 ASP A CA 1
ATOM 721 C C . ASP A 1 89 ? -7.257 4.539 6.844 1.00 87.44 89 ASP A C 1
ATOM 723 O O . ASP A 1 89 ? -8.237 4.018 6.310 1.00 87.44 89 ASP A O 1
ATOM 727 N N . THR A 1 90 ? -7.366 5.544 7.706 1.00 86.06 90 THR A N 1
ATOM 728 C CA . THR A 1 90 ? -8.632 6.157 8.090 1.00 86.06 90 THR A CA 1
ATOM 729 C C . THR A 1 90 ? -9.385 6.806 6.925 1.00 86.06 90 THR A C 1
ATOM 731 O O . THR A 1 90 ? -10.609 6.873 6.979 1.00 86.06 90 THR A O 1
ATOM 734 N N . ALA A 1 91 ? -8.726 7.205 5.829 1.00 84.44 91 ALA A N 1
ATOM 735 C CA . ALA A 1 91 ? -9.424 7.753 4.663 1.00 84.44 91 ALA A CA 1
ATOM 736 C C . ALA A 1 91 ? -10.358 6.723 4.001 1.00 84.44 91 ALA A C 1
ATOM 738 O O . ALA A 1 91 ? -11.367 7.099 3.402 1.00 84.44 91 ALA A O 1
ATOM 739 N N . GLY A 1 92 ? -10.053 5.430 4.157 1.00 83.38 92 GLY A N 1
ATOM 740 C CA . GLY A 1 92 ? -10.909 4.331 3.713 1.00 83.38 92 GLY A CA 1
ATOM 741 C C . GLY A 1 92 ? -12.044 3.979 4.672 1.00 83.38 92 GLY A C 1
ATOM 742 O O . GLY A 1 92 ? -12.826 3.075 4.371 1.00 83.38 92 GLY A O 1
ATOM 743 N N . TYR A 1 93 ? -12.174 4.658 5.819 1.00 88.56 93 TYR A N 1
ATOM 744 C CA . TYR A 1 93 ? -13.251 4.421 6.784 1.00 88.56 93 TYR A CA 1
ATOM 745 C C . TYR A 1 93 ? -14.589 4.991 6.295 1.00 88.56 93 TYR A C 1
ATOM 747 O O . TYR A 1 93 ? -15.155 5.932 6.845 1.00 88.56 93 TYR A O 1
ATOM 755 N N . GLN A 1 94 ? -15.113 4.405 5.224 1.00 88.19 94 GLN A N 1
ATOM 756 C CA . GLN A 1 94 ? -16.360 4.806 4.594 1.00 88.19 94 GLN A CA 1
ATOM 757 C C . GLN A 1 94 ? -17.345 3.654 4.631 1.00 88.19 94 GLN A C 1
ATOM 759 O O . GLN A 1 94 ? -17.104 2.595 4.060 1.00 88.19 94 GLN A O 1
ATOM 764 N N . HIS A 1 95 ? -18.492 3.857 5.274 1.00 86.88 95 HIS A N 1
ATOM 765 C CA . HIS A 1 95 ? -19.464 2.781 5.462 1.00 86.88 95 HIS A CA 1
ATOM 766 C C . HIS A 1 95 ? -19.989 2.183 4.151 1.00 86.88 95 HIS A C 1
ATOM 768 O O . HIS A 1 95 ? -20.304 0.996 4.133 1.00 86.88 95 HIS A O 1
ATOM 774 N N . ASP A 1 96 ? -20.055 2.964 3.068 1.00 88.19 96 ASP A N 1
ATOM 775 C CA . ASP A 1 96 ? -20.419 2.445 1.745 1.00 88.19 96 ASP A CA 1
ATOM 776 C C . ASP A 1 96 ? -19.340 1.511 1.171 1.00 88.19 96 ASP A C 1
ATOM 778 O O . ASP A 1 96 ? -19.660 0.428 0.690 1.00 88.19 96 ASP A O 1
ATOM 782 N N . LEU A 1 97 ? -18.059 1.869 1.317 1.00 89.06 97 LEU A N 1
ATOM 783 C CA . LEU A 1 97 ? -16.923 1.035 0.914 1.00 89.06 97 LEU A CA 1
ATOM 784 C C . LEU A 1 97 ? -16.844 -0.256 1.739 1.00 89.06 97 LEU A C 1
ATOM 786 O O . LEU A 1 97 ? -16.709 -1.338 1.176 1.00 89.06 97 LEU A O 1
ATOM 790 N N . LEU A 1 98 ? -16.969 -0.155 3.067 1.00 90.81 98 LEU A N 1
ATOM 791 C CA . LEU A 1 98 ? -16.943 -1.325 3.952 1.00 90.81 98 LEU A CA 1
ATOM 792 C C . LEU A 1 98 ? -18.100 -2.279 3.640 1.00 90.81 98 LEU A C 1
ATOM 794 O O . LEU A 1 98 ? -17.891 -3.487 3.560 1.00 90.81 98 LEU A O 1
ATOM 798 N N . ARG A 1 99 ? -19.302 -1.732 3.404 1.00 88.94 99 ARG A N 1
ATOM 799 C CA . ARG A 1 99 ? -20.469 -2.516 2.988 1.00 88.94 99 ARG A CA 1
ATOM 800 C C . ARG A 1 99 ? -20.217 -3.204 1.651 1.00 88.94 99 ARG A C 1
ATOM 802 O O . ARG A 1 99 ? -20.448 -4.399 1.553 1.00 88.94 99 ARG A O 1
ATOM 809 N N . TYR A 1 100 ? -19.717 -2.480 0.653 1.00 89.00 100 TYR A N 1
ATOM 810 C CA . TYR A 1 100 ? -19.390 -3.050 -0.654 1.00 89.00 100 TYR A CA 1
ATOM 811 C C . TYR A 1 100 ? -18.386 -4.213 -0.554 1.00 89.00 100 TYR A C 1
ATOM 813 O O . TYR A 1 100 ? -18.553 -5.238 -1.215 1.00 89.00 100 TYR A O 1
ATOM 821 N N . CYS A 1 101 ? -17.369 -4.091 0.304 1.00 89.56 101 CYS A N 1
ATOM 822 C CA . CYS A 1 101 ? -16.422 -5.176 0.554 1.00 89.56 101 CYS A CA 1
ATOM 823 C C . CYS A 1 101 ? -17.080 -6.390 1.227 1.00 89.56 101 CYS A C 1
ATOM 825 O O . CYS A 1 101 ? -16.749 -7.532 0.907 1.00 89.56 101 CYS A O 1
ATOM 827 N N . ASP A 1 102 ? -17.993 -6.150 2.167 1.00 87.56 102 ASP A N 1
ATOM 828 C CA . ASP A 1 102 ? -18.650 -7.202 2.940 1.00 87.56 102 ASP A CA 1
ATOM 829 C C . ASP A 1 102 ? -19.784 -7.907 2.180 1.00 87.56 102 ASP A C 1
ATOM 831 O O . ASP A 1 102 ? -20.112 -9.056 2.475 1.00 87.56 102 ASP A O 1
ATOM 835 N N . GLU A 1 103 ? -20.355 -7.255 1.167 1.00 83.00 103 GLU A N 1
ATOM 836 C CA . GLU A 1 103 ? -21.319 -7.873 0.266 1.00 83.00 103 GLU A CA 1
ATOM 837 C C . GLU A 1 103 ? -20.650 -8.995 -0.554 1.00 83.00 103 GLU A C 1
ATOM 839 O O . GLU A 1 103 ? -19.724 -8.771 -1.331 1.00 83.00 103 GLU A O 1
ATOM 844 N N . GLU A 1 104 ? -21.173 -10.225 -0.471 1.00 70.12 104 GLU A N 1
ATOM 845 C CA . GLU A 1 104 ? -20.695 -11.383 -1.257 1.00 70.12 104 GLU A CA 1
ATOM 846 C C . GLU A 1 104 ? -21.028 -11.295 -2.763 1.00 70.12 104 GLU A C 1
ATOM 848 O O . GLU A 1 104 ? -21.029 -12.292 -3.484 1.00 70.12 104 GLU A O 1
ATOM 853 N N . LYS A 1 105 ? -21.348 -10.099 -3.261 1.00 69.69 105 LYS A N 1
ATOM 854 C CA . LYS A 1 105 ? -21.832 -9.863 -4.625 1.00 69.69 105 LYS A CA 1
ATOM 855 C C . LYS A 1 105 ? -20.718 -9.536 -5.617 1.00 69.69 105 LYS A C 1
ATOM 857 O O . LYS A 1 105 ? -20.998 -9.337 -6.801 1.00 69.69 105 LYS A O 1
ATOM 862 N N . ASN A 1 106 ? -19.459 -9.494 -5.179 1.00 66.94 106 ASN A N 1
ATOM 863 C CA . ASN A 1 106 ? -18.351 -9.109 -6.049 1.00 66.94 106 ASN A CA 1
ATOM 864 C C . ASN A 1 106 ? -17.965 -10.254 -6.997 1.00 66.94 106 ASN A C 1
ATOM 866 O O . ASN A 1 106 ? -17.168 -11.130 -6.661 1.00 66.94 106 ASN A O 1
ATOM 870 N N . LYS A 1 107 ? -18.544 -10.212 -8.208 1.00 66.38 107 LYS A N 1
ATOM 871 C CA . LYS A 1 107 ? -18.231 -11.014 -9.411 1.00 66.38 107 LYS A CA 1
ATOM 872 C C . LYS A 1 107 ? -17.633 -12.403 -9.102 1.00 66.38 107 LYS A C 1
ATOM 874 O O . LYS A 1 107 ? -18.370 -13.365 -8.928 1.00 66.38 107 LYS A O 1
ATOM 879 N N . TRP A 1 108 ? -16.298 -12.506 -9.110 1.00 78.31 108 TRP A N 1
ATOM 880 C CA . TRP A 1 108 ? -15.534 -13.757 -8.995 1.00 78.31 108 TRP A CA 1
ATOM 881 C C . TRP A 1 108 ? -14.761 -13.904 -7.675 1.00 78.31 108 TRP A C 1
ATOM 883 O O . TRP A 1 108 ? -14.292 -15.000 -7.380 1.00 78.31 108 TRP A O 1
ATOM 893 N N . CYS A 1 109 ? -14.596 -12.826 -6.903 1.00 78.00 109 CYS A N 1
ATOM 894 C CA . CYS A 1 109 ? -13.832 -12.826 -5.651 1.00 78.00 109 CYS A CA 1
ATOM 895 C C . CYS A 1 109 ? -14.711 -12.961 -4.401 1.00 78.00 109 CYS A C 1
ATOM 897 O O . CYS A 1 109 ? -14.173 -13.203 -3.322 1.00 78.00 109 CYS A O 1
ATOM 899 N N . GLY A 1 110 ? -16.036 -12.848 -4.542 1.00 84.88 110 GLY A N 1
ATOM 900 C CA . GLY A 1 110 ? -16.985 -12.986 -3.441 1.00 84.88 110 GLY A CA 1
ATOM 901 C C . GLY A 1 110 ? -16.795 -11.897 -2.385 1.00 84.88 110 GLY A C 1
ATOM 902 O O . GLY A 1 110 ? -16.672 -10.718 -2.708 1.00 84.88 110 GLY A O 1
ATOM 903 N N . ARG A 1 111 ? -16.776 -12.288 -1.111 1.00 89.75 111 ARG A N 1
ATOM 904 C CA . ARG A 1 111 ? -16.544 -11.368 0.008 1.00 89.75 111 ARG A CA 1
ATOM 905 C C . ARG A 1 111 ? -15.104 -10.849 0.004 1.00 89.75 111 ARG A C 1
ATOM 907 O O . ARG A 1 111 ? -14.160 -11.641 0.005 1.00 89.75 111 ARG A O 1
ATOM 914 N N . ILE A 1 112 ? -14.930 -9.530 0.055 1.00 92.31 112 ILE A N 1
ATOM 915 C CA . ILE A 1 112 ? -13.616 -8.895 0.185 1.00 92.31 112 ILE A CA 1
ATOM 916 C C . ILE A 1 112 ? -13.298 -8.755 1.674 1.00 92.31 112 ILE A C 1
ATOM 918 O O . ILE A 1 112 ? -14.002 -8.088 2.433 1.00 92.31 112 ILE A O 1
ATOM 922 N N . GLU A 1 113 ? -12.214 -9.394 2.099 1.00 93.88 113 GLU A N 1
ATOM 923 C CA . GLU A 1 113 ? -11.702 -9.256 3.462 1.00 93.88 113 GLU A CA 1
ATOM 924 C C . GLU A 1 113 ? -11.015 -7.894 3.612 1.00 93.88 113 GLU A C 1
ATOM 926 O O . GLU A 1 113 ? -10.209 -7.526 2.763 1.00 93.88 113 GLU A O 1
ATOM 931 N N . PHE A 1 114 ? -11.273 -7.137 4.674 1.00 94.12 114 PHE A N 1
ATOM 932 C CA . PHE A 1 114 ? -10.635 -5.833 4.858 1.00 94.12 114 PHE A CA 1
ATOM 933 C C . PHE A 1 114 ? -10.108 -5.604 6.270 1.00 94.12 114 PHE A C 1
ATOM 935 O O . PHE A 1 114 ? -10.650 -6.121 7.245 1.00 94.12 114 PHE A O 1
ATOM 942 N N . ALA A 1 115 ? -9.077 -4.766 6.381 1.00 94.62 115 ALA A N 1
ATOM 943 C CA . ALA A 1 115 ? -8.723 -4.082 7.622 1.00 94.62 115 ALA A CA 1
ATOM 944 C C . ALA A 1 115 ? -8.434 -2.609 7.323 1.00 94.62 115 ALA A C 1
ATOM 946 O O . ALA A 1 115 ? -7.557 -2.285 6.520 1.00 94.62 115 ALA A O 1
ATOM 947 N N . VAL A 1 116 ? -9.177 -1.718 7.968 1.00 93.12 116 VAL A N 1
ATOM 948 C CA . VAL A 1 116 ? -9.160 -0.279 7.693 1.00 93.12 116 VAL A CA 1
ATOM 949 C C . VAL A 1 116 ? -8.994 0.465 9.012 1.00 93.12 116 VAL A C 1
ATOM 951 O O . VAL A 1 116 ? -9.589 0.073 10.013 1.00 93.12 116 VAL A O 1
ATOM 954 N N . GLY A 1 117 ? -8.166 1.511 9.044 1.00 90.88 117 GLY A N 1
ATOM 955 C CA . GLY A 1 117 ? -8.099 2.379 10.225 1.00 90.88 117 GLY A CA 1
ATOM 956 C C . GLY A 1 117 ? -9.454 3.051 10.445 1.00 90.88 117 GLY A C 1
ATOM 957 O O . GLY A 1 117 ? -10.073 3.454 9.475 1.00 90.88 117 GLY A O 1
ATOM 958 N N . CYS A 1 118 ? -9.953 3.157 11.672 1.00 87.69 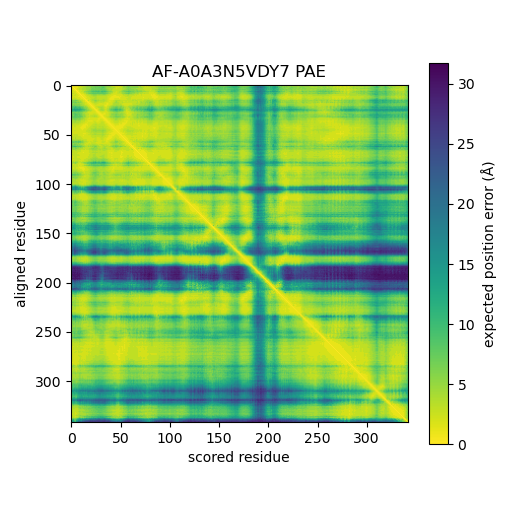118 CYS A N 1
ATOM 959 C CA . CYS A 1 118 ? -11.220 3.841 11.936 1.00 87.69 118 CYS A CA 1
ATOM 960 C C . CYS A 1 118 ? -11.019 5.127 12.733 1.00 87.69 118 CYS A C 1
ATOM 962 O O . CYS A 1 118 ? -10.065 5.266 13.506 1.00 87.69 118 CYS A O 1
ATOM 964 N N . ASP A 1 119 ? -11.950 6.062 12.556 1.00 85.50 119 ASP A N 1
ATOM 965 C CA . ASP A 1 119 ? -11.961 7.306 13.313 1.00 85.50 119 ASP A CA 1
ATOM 966 C C . ASP A 1 119 ? -12.157 7.039 14.806 1.00 85.50 119 ASP A C 1
ATOM 968 O O . ASP A 1 119 ? -13.054 6.305 15.229 1.00 85.50 119 ASP A O 1
ATOM 972 N N . VAL A 1 120 ? -11.332 7.687 15.626 1.00 84.00 120 VAL A N 1
ATOM 973 C CA . VAL A 1 120 ? -11.426 7.618 17.088 1.00 84.00 120 VAL A CA 1
ATOM 974 C C . VAL A 1 120 ? -12.419 8.683 17.559 1.00 84.00 120 VAL A C 1
ATOM 976 O O . VAL A 1 120 ? -12.042 9.724 18.105 1.00 84.00 120 VAL A O 1
ATOM 979 N N . THR A 1 121 ? -13.705 8.437 17.300 1.00 83.94 121 THR A N 1
ATOM 980 C CA . THR A 1 121 ? -14.799 9.329 17.712 1.00 83.94 121 THR A CA 1
ATOM 981 C C . THR A 1 121 ? -14.987 9.313 19.237 1.00 83.94 121 THR A C 1
ATOM 983 O O . THR A 1 121 ? -14.512 8.390 19.908 1.00 83.94 121 THR A O 1
ATOM 986 N N . PRO A 1 122 ? -15.679 10.303 19.833 1.00 83.56 122 PRO A N 1
ATOM 987 C CA . PRO A 1 122 ? -15.991 10.288 21.263 1.00 83.56 122 PRO A CA 1
ATOM 988 C C . PRO A 1 122 ? -16.715 9.010 21.715 1.00 83.56 122 PRO A C 1
ATOM 990 O O . PRO A 1 122 ? -16.461 8.514 22.809 1.00 83.56 122 PRO A O 1
ATOM 993 N N . GLU A 1 123 ? -17.582 8.449 20.873 1.00 85.19 123 GLU A N 1
ATOM 994 C CA . GLU A 1 123 ? -18.296 7.194 21.127 1.00 85.19 123 GLU A CA 1
ATOM 995 C C . GLU A 1 123 ? -17.343 6.000 21.111 1.00 85.19 123 GLU A C 1
ATOM 997 O O . GLU A 1 123 ? -17.395 5.171 22.017 1.00 85.19 123 GLU A O 1
ATOM 1002 N N . PHE A 1 124 ? -16.425 5.945 20.140 1.00 85.69 124 PHE A N 1
ATOM 1003 C CA . PHE A 1 124 ? -15.387 4.918 20.123 1.00 85.69 124 PHE A CA 1
ATOM 1004 C C . PHE A 1 124 ? -14.511 5.012 21.376 1.00 85.69 124 PHE A C 1
ATOM 1006 O O . PHE A 1 124 ? -14.265 4.002 22.027 1.00 85.69 124 PHE A O 1
ATOM 1013 N N . LYS A 1 125 ? -14.108 6.226 21.790 1.00 84.62 125 LYS A N 1
ATOM 1014 C CA . LYS A 1 125 ? -13.340 6.434 23.032 1.00 84.62 125 LYS A CA 1
ATOM 1015 C C . LYS A 1 125 ? -14.078 5.896 24.260 1.00 84.62 125 LYS A C 1
ATOM 1017 O O . LYS A 1 125 ? -13.430 5.283 25.100 1.00 84.62 125 LYS A O 1
ATOM 1022 N N . LYS A 1 126 ? -15.399 6.093 24.363 1.00 86.06 126 LYS A N 1
ATOM 1023 C CA . LYS A 1 126 ? -16.210 5.520 25.453 1.00 86.06 126 LYS A CA 1
ATOM 1024 C C . LYS A 1 126 ? -16.142 3.994 25.452 1.00 86.06 126 LYS A C 1
ATOM 1026 O O . LYS A 1 126 ? -15.798 3.423 26.478 1.00 86.06 126 LYS A O 1
ATOM 1031 N N . ALA A 1 127 ? -16.345 3.362 24.297 1.00 86.88 127 ALA A N 1
ATOM 1032 C CA . ALA A 1 127 ? -16.260 1.907 24.176 1.00 86.88 127 ALA A CA 1
ATOM 1033 C C . ALA A 1 127 ? -14.861 1.372 24.540 1.00 86.88 127 ALA A C 1
ATOM 1035 O O . ALA A 1 127 ? -14.741 0.376 25.242 1.00 86.88 127 ALA A O 1
ATOM 1036 N N . VAL A 1 128 ? -13.784 2.065 24.147 1.00 87.25 128 VAL A N 1
ATOM 1037 C CA . VAL A 1 128 ? -12.413 1.687 24.544 1.00 87.25 128 VAL A CA 1
ATOM 1038 C C . VAL A 1 128 ? -12.182 1.833 26.058 1.00 87.25 128 VAL A C 1
ATOM 1040 O O . VAL A 1 128 ? -11.412 1.069 26.639 1.00 87.25 128 VAL A O 1
ATOM 1043 N N . LEU A 1 129 ? -12.821 2.806 26.718 1.00 86.38 129 LEU A N 1
ATOM 1044 C CA . LEU A 1 129 ? -12.706 2.997 28.169 1.00 86.38 129 LEU A CA 1
ATOM 1045 C C . LEU A 1 129 ? -13.418 1.900 28.972 1.00 86.38 129 LEU A C 1
ATOM 1047 O O . LEU A 1 129 ? -12.973 1.607 30.083 1.00 86.38 129 LEU A O 1
ATOM 1051 N N . GLU A 1 130 ? -14.474 1.306 28.412 1.00 88.38 130 GLU A N 1
ATOM 1052 C CA . GLU A 1 130 ? -15.233 0.198 29.008 1.00 88.38 130 GLU A CA 1
ATOM 1053 C C . GLU A 1 130 ? -14.467 -1.134 28.991 1.00 88.38 130 GLU A C 1
ATOM 1055 O O . GLU A 1 130 ? -14.759 -2.006 29.804 1.00 88.38 130 GLU A O 1
ATOM 1060 N N . VAL A 1 131 ? -13.457 -1.279 28.124 1.00 89.00 131 VAL A N 1
ATOM 1061 C CA . VAL A 1 131 ? -12.597 -2.472 28.077 1.00 89.00 131 VAL A CA 1
ATOM 1062 C C . VAL A 1 131 ? -11.793 -2.607 29.378 1.00 89.00 131 VAL A C 1
ATOM 1064 O O . VAL A 1 131 ? -11.103 -1.659 29.792 1.00 89.00 131 VAL A O 1
ATOM 1067 N N . GLY A 1 132 ? -11.863 -3.790 30.000 1.00 87.31 132 GLY A N 1
ATOM 1068 C CA . GLY A 1 132 ? -11.122 -4.147 31.212 1.00 87.31 132 GLY A CA 1
ATOM 1069 C C . GLY A 1 132 ? -9.611 -4.092 30.990 1.00 87.31 132 GLY A C 1
ATOM 1070 O O . GLY A 1 132 ? -9.135 -4.226 29.868 1.00 87.31 132 GLY A O 1
ATOM 1071 N N . GLU A 1 133 ? -8.824 -3.847 32.040 1.00 87.12 133 GLU A N 1
ATOM 1072 C CA . GLU A 1 133 ? -7.356 -3.792 31.907 1.00 87.12 133 GLU A CA 1
ATOM 1073 C C . GLU A 1 133 ? -6.747 -5.172 31.598 1.00 87.12 133 GLU A C 1
ATOM 1075 O O . GLU A 1 133 ? -5.706 -5.259 30.951 1.00 87.12 133 GLU A O 1
ATOM 1080 N N . GLU A 1 134 ? -7.433 -6.232 32.012 1.00 89.12 134 GLU A N 1
ATOM 1081 C CA . GLU A 1 134 ? -7.142 -7.642 31.773 1.00 89.12 134 GLU A CA 1
ATOM 1082 C C . GLU A 1 134 ? -7.285 -8.067 30.304 1.00 89.12 134 GLU A C 1
ATOM 1084 O O . GLU A 1 134 ? -6.600 -8.994 29.872 1.00 89.12 134 GLU A O 1
ATOM 1089 N N . ASP A 1 135 ? -8.117 -7.364 29.532 1.00 90.69 135 ASP A N 1
ATOM 1090 C CA . ASP A 1 135 ? -8.375 -7.667 28.121 1.00 90.69 135 ASP A CA 1
ATOM 1091 C C . ASP A 1 135 ? -7.316 -7.054 27.188 1.00 90.69 135 ASP A C 1
ATOM 1093 O O . ASP A 1 135 ? -7.259 -7.368 25.996 1.00 90.69 135 ASP A O 1
ATOM 1097 N N . TRP A 1 136 ? -6.456 -6.167 27.707 1.00 90.81 136 TRP A N 1
ATOM 1098 C CA . TRP A 1 136 ? -5.395 -5.539 26.924 1.00 90.81 136 TRP A CA 1
ATOM 1099 C C . TRP A 1 136 ? -4.183 -6.450 26.786 1.00 90.81 136 TRP A C 1
ATOM 1101 O O . TRP A 1 136 ? -3.423 -6.682 27.727 1.00 90.81 136 TRP A O 1
ATOM 1111 N N . VAL A 1 137 ? -3.922 -6.867 25.553 1.00 92.88 137 VAL A N 1
ATOM 1112 C CA . VAL A 1 137 ? -2.777 -7.704 25.205 1.00 92.88 137 VAL A CA 1
ATOM 1113 C C . VAL A 1 137 ? -1.623 -6.829 24.722 1.00 92.88 137 VAL A C 1
ATOM 1115 O O . VAL A 1 137 ? -1.797 -5.920 23.908 1.00 92.88 137 VAL A O 1
ATOM 1118 N N . VAL A 1 138 ? -0.406 -7.094 25.204 1.00 92.50 138 VAL A N 1
ATOM 1119 C CA . VAL A 1 138 ? 0.803 -6.408 24.722 1.00 92.50 138 VAL A CA 1
ATOM 1120 C C . VAL A 1 138 ? 1.056 -6.785 23.266 1.00 92.50 138 VAL A C 1
ATOM 1122 O O . VAL A 1 138 ? 1.219 -7.959 22.933 1.00 92.50 138 VAL A O 1
ATOM 1125 N N . LEU A 1 139 ? 1.127 -5.780 22.393 1.00 89.75 139 LEU A N 1
ATOM 1126 C CA . LEU A 1 139 ? 1.444 -5.989 20.990 1.00 89.75 139 LEU A CA 1
ATOM 1127 C C . LEU A 1 139 ? 2.920 -6.365 20.872 1.00 89.75 139 LEU A C 1
ATOM 1129 O O . LEU A 1 139 ? 3.805 -5.598 21.270 1.00 89.75 139 LEU A O 1
ATOM 1133 N N . LYS A 1 140 ? 3.195 -7.527 20.287 1.00 89.38 140 LYS A N 1
ATOM 1134 C CA . LYS A 1 140 ? 4.560 -7.961 19.993 1.00 89.38 140 LYS A CA 1
ATOM 1135 C C . LYS A 1 140 ? 4.894 -7.630 18.545 1.00 89.38 140 LYS A C 1
ATOM 1137 O O . LYS A 1 140 ? 4.069 -7.770 17.651 1.00 89.38 140 LYS A O 1
ATOM 1142 N N . ARG A 1 141 ? 6.117 -7.164 18.311 1.00 83.69 141 ARG A N 1
ATOM 1143 C CA . ARG A 1 141 ? 6.655 -6.908 16.978 1.00 83.69 141 ARG A CA 1
ATOM 1144 C C . ARG A 1 141 ? 7.580 -8.049 16.595 1.00 83.69 141 ARG A C 1
ATOM 1146 O O . ARG A 1 141 ? 8.534 -8.340 17.312 1.00 83.69 141 ARG A O 1
ATOM 1153 N N . ARG A 1 142 ? 7.340 -8.633 15.425 1.00 82.69 142 ARG A N 1
ATOM 1154 C CA . ARG A 1 142 ? 8.246 -9.610 14.822 1.00 82.69 142 ARG A CA 1
ATOM 1155 C C . ARG A 1 142 ? 9.486 -8.925 14.251 1.00 82.69 142 ARG A C 1
ATOM 1157 O O . ARG A 1 142 ? 9.385 -8.082 13.354 1.00 82.69 142 ARG A O 1
ATOM 1164 N N . GLU A 1 143 ? 10.654 -9.273 14.774 1.00 81.06 143 GLU A N 1
ATOM 1165 C CA . GLU A 1 143 ? 11.938 -8.817 14.250 1.00 81.06 143 GLU A CA 1
ATOM 1166 C C . GLU A 1 143 ? 12.363 -9.611 13.004 1.00 81.06 143 GLU A C 1
ATOM 1168 O O . GLU A 1 143 ? 11.774 -10.634 12.647 1.00 81.06 143 GLU A O 1
ATOM 1173 N N . ARG A 1 144 ? 13.415 -9.140 12.317 1.00 73.62 144 ARG A N 1
ATOM 1174 C CA . ARG A 1 144 ? 13.973 -9.830 11.139 1.00 73.62 144 ARG A CA 1
ATOM 1175 C C . ARG A 1 144 ? 14.536 -11.216 11.475 1.00 73.62 144 ARG A C 1
ATOM 1177 O O . ARG A 1 144 ? 14.574 -12.059 10.586 1.00 73.62 144 ARG A O 1
ATOM 1184 N N . SER A 1 145 ? 14.951 -11.435 12.725 1.00 74.94 145 SER A N 1
ATOM 1185 C CA . SER A 1 145 ? 15.382 -12.733 13.265 1.00 74.94 145 SER A CA 1
ATOM 1186 C C . SER A 1 145 ? 14.226 -13.725 13.445 1.00 74.94 145 SER A C 1
ATOM 1188 O O . SER A 1 145 ? 14.471 -14.913 13.619 1.00 74.94 145 SER A O 1
ATOM 1190 N N . GLY A 1 146 ? 12.972 -13.259 13.391 1.00 76.00 146 GLY A N 1
ATOM 1191 C CA . GLY A 1 146 ? 11.778 -14.054 13.683 1.00 76.00 146 GLY A CA 1
ATOM 1192 C C . GLY A 1 146 ? 11.328 -13.989 15.145 1.00 76.00 146 GLY A C 1
ATOM 1193 O O . GLY A 1 146 ? 10.211 -14.417 15.437 1.00 76.00 146 GLY A O 1
ATOM 1194 N N . GLU A 1 147 ? 12.141 -13.412 16.034 1.00 83.00 147 GLU A N 1
ATOM 1195 C CA . GLU A 1 147 ? 11.806 -13.224 17.447 1.00 83.00 147 GLU A CA 1
ATOM 1196 C C . GLU A 1 147 ? 10.693 -12.184 17.635 1.00 83.00 147 GLU A C 1
ATOM 1198 O O . GLU A 1 147 ? 10.597 -11.193 16.904 1.00 83.00 147 GLU A O 1
ATOM 1203 N N . LEU A 1 148 ? 9.831 -12.426 18.624 1.00 84.31 148 LEU A N 1
ATOM 1204 C CA . LEU A 1 148 ? 8.755 -11.520 19.009 1.00 84.31 148 LEU A CA 1
ATOM 1205 C C . LEU A 1 148 ? 9.226 -10.646 20.168 1.00 84.31 148 LEU A C 1
ATOM 1207 O O . LEU A 1 148 ? 9.430 -11.139 21.275 1.00 84.31 148 LEU A O 1
ATOM 1211 N N . LYS A 1 149 ? 9.354 -9.343 19.921 1.00 86.94 149 LYS A N 1
ATOM 1212 C CA . LYS A 1 149 ? 9.726 -8.361 20.937 1.00 86.94 149 LYS A CA 1
ATOM 1213 C C . LYS A 1 149 ? 8.509 -7.579 21.399 1.00 86.94 149 LYS A C 1
ATOM 1215 O O . LYS A 1 149 ? 7.734 -7.093 20.576 1.00 86.94 149 LYS A O 1
ATOM 1220 N N . GLU A 1 150 ? 8.349 -7.431 22.706 1.00 88.31 150 GLU A N 1
ATOM 1221 C CA . GLU A 1 150 ? 7.280 -6.611 23.272 1.00 88.31 150 GLU A CA 1
ATOM 1222 C C . GLU A 1 150 ? 7.441 -5.142 22.873 1.00 88.31 150 GLU A C 1
ATOM 1224 O O . GLU A 1 150 ? 8.550 -4.605 22.796 1.00 88.31 150 GLU A O 1
ATOM 1229 N N . THR A 1 151 ? 6.317 -4.493 22.583 1.00 85.81 151 THR A N 1
ATOM 1230 C CA . THR A 1 151 ? 6.271 -3.062 22.279 1.00 85.81 151 THR A CA 1
ATOM 1231 C C .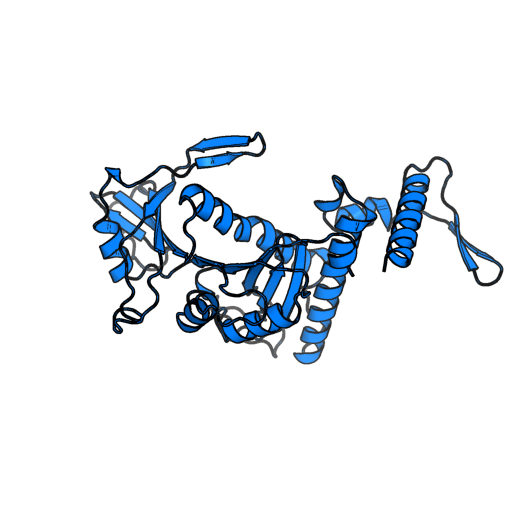 THR A 1 151 ? 5.580 -2.302 23.407 1.00 85.81 151 THR A C 1
ATOM 1233 O O . THR A 1 151 ? 4.899 -2.887 24.241 1.00 85.81 151 THR A O 1
ATOM 1236 N N . ALA A 1 152 ? 5.701 -0.973 23.410 1.00 84.31 152 ALA A N 1
ATOM 1237 C CA . ALA A 1 152 ? 4.944 -0.112 24.324 1.00 84.31 152 ALA A CA 1
ATOM 1238 C C . ALA A 1 152 ? 3.442 -0.010 23.972 1.00 84.31 152 ALA A C 1
ATOM 1240 O O . ALA A 1 152 ? 2.700 0.731 24.622 1.00 84.31 152 ALA A O 1
ATOM 1241 N N . ARG A 1 153 ? 2.998 -0.705 22.915 1.00 87.81 153 ARG A N 1
ATOM 1242 C CA . ARG A 1 153 ? 1.615 -0.703 22.441 1.00 87.81 153 ARG A CA 1
ATOM 1243 C C . ARG A 1 153 ? 0.879 -1.914 22.981 1.00 87.81 153 ARG A C 1
ATOM 1245 O O . ARG A 1 153 ? 1.422 -3.014 23.033 1.00 87.81 153 ARG A O 1
ATOM 1252 N N . GLN A 1 154 ? -0.379 -1.709 23.321 1.00 91.50 154 GLN A N 1
ATOM 1253 C CA . GLN A 1 154 ? -1.317 -2.764 23.672 1.00 91.50 154 GLN A CA 1
ATOM 1254 C C . GLN A 1 154 ? -2.490 -2.720 22.706 1.00 91.50 154 GLN A C 1
ATOM 1256 O O . GLN A 1 154 ? -2.792 -1.662 22.149 1.00 91.50 154 GLN A O 1
ATOM 1261 N N . TRP A 1 155 ? -3.154 -3.849 22.517 1.00 93.94 155 TRP A N 1
ATOM 1262 C CA . TRP A 1 155 ? -4.366 -3.928 21.723 1.00 93.94 155 TRP A CA 1
ATOM 1263 C C . TRP A 1 155 ? -5.447 -4.711 22.461 1.00 93.94 155 TRP A C 1
ATOM 1265 O O . TRP A 1 155 ? -5.140 -5.561 23.295 1.00 93.94 155 TRP A O 1
ATOM 1275 N N . ALA A 1 156 ? -6.699 -4.391 22.162 1.00 93.50 156 ALA A N 1
ATOM 1276 C CA . ALA A 1 156 ? -7.863 -5.099 22.665 1.00 93.50 156 ALA A CA 1
ATOM 1277 C C . ALA A 1 156 ? -8.980 -5.068 21.620 1.00 93.50 156 ALA A C 1
ATOM 1279 O O . ALA A 1 156 ? -9.043 -4.166 20.776 1.00 93.50 156 ALA A O 1
ATOM 1280 N N . GLU A 1 157 ? -9.859 -6.059 21.676 1.00 91.75 157 GLU A N 1
ATOM 1281 C CA . GLU A 1 157 ? -11.100 -6.050 20.912 1.00 91.75 157 GLU A CA 1
ATOM 1282 C C . GLU A 1 157 ? -12.131 -5.173 21.619 1.00 91.75 157 GLU A C 1
ATOM 1284 O O . GLU A 1 157 ? -12.256 -5.199 22.841 1.00 91.75 157 GLU A O 1
ATOM 1289 N N . VAL A 1 158 ? -12.847 -4.359 20.849 1.00 88.25 158 VAL A N 1
ATOM 1290 C CA . VAL A 1 158 ? -13.806 -3.396 21.385 1.00 88.25 158 VAL A CA 1
ATOM 1291 C C . VAL A 1 158 ? -15.187 -3.746 20.869 1.00 88.25 158 VAL A C 1
ATOM 1293 O O . VAL A 1 158 ? -15.418 -3.786 19.659 1.00 88.25 158 VAL A O 1
ATOM 1296 N N . CYS A 1 159 ? -16.126 -3.941 21.792 1.00 83.06 159 CYS A N 1
ATOM 1297 C CA . CYS A 1 159 ? -17.542 -4.047 21.465 1.00 83.06 159 CYS A CA 1
ATOM 1298 C C . CYS A 1 159 ? -18.062 -2.667 21.047 1.00 83.06 159 CYS A C 1
ATOM 1300 O O . CYS A 1 159 ? -18.526 -1.882 21.870 1.00 83.06 159 CYS A O 1
ATOM 1302 N N . TYR A 1 160 ? -17.941 -2.349 19.760 1.00 80.12 160 TYR A N 1
ATOM 1303 C CA . TYR A 1 160 ? -18.342 -1.061 19.210 1.00 80.12 160 TYR A CA 1
ATOM 1304 C C . TYR A 1 160 ? -19.172 -1.238 17.945 1.00 80.12 160 TYR A C 1
ATOM 1306 O O . TYR A 1 160 ? -18.773 -1.927 17.012 1.00 80.12 160 TYR A O 1
ATOM 1314 N N . VAL A 1 161 ? -20.313 -0.554 17.897 1.00 76.94 161 VAL A N 1
ATOM 1315 C CA . VAL A 1 161 ? -21.146 -0.451 16.700 1.00 76.94 161 VAL A CA 1
ATOM 1316 C C . VAL A 1 161 ? -21.344 1.033 16.403 1.00 76.94 161 VAL A C 1
ATOM 1318 O O . VAL A 1 161 ? -21.937 1.740 17.221 1.00 76.94 161 VAL A O 1
ATOM 1321 N N . PRO A 1 162 ? -20.879 1.545 15.251 1.00 76.25 162 PRO A N 1
ATOM 1322 C CA . PRO A 1 162 ? -21.081 2.944 14.909 1.00 76.25 162 PRO A CA 1
ATOM 1323 C C . PRO A 1 162 ? -22.566 3.269 14.760 1.00 76.25 162 PRO A C 1
ATOM 1325 O O . PRO A 1 162 ? -23.314 2.532 14.111 1.00 76.25 162 PRO A O 1
ATOM 1328 N N . ASN A 1 163 ? -22.971 4.448 15.234 1.00 70.00 163 ASN A N 1
ATOM 1329 C CA . ASN A 1 163 ? -24.341 4.961 15.088 1.00 70.00 163 ASN A CA 1
ATOM 1330 C C . ASN A 1 163 ? -24.836 4.991 13.629 1.00 70.00 163 ASN A C 1
ATOM 1332 O O . ASN A 1 163 ? -26.040 4.920 13.382 1.00 70.00 163 ASN A O 1
ATOM 1336 N N . ALA A 1 164 ? -23.922 5.101 12.661 1.00 62.66 164 ALA A N 1
ATOM 1337 C CA . ALA A 1 164 ? -24.233 5.088 11.235 1.00 62.66 164 ALA A CA 1
ATOM 1338 C C . ALA A 1 164 ? -24.713 3.716 10.722 1.00 62.66 164 ALA A C 1
ATOM 1340 O O . ALA A 1 164 ? -25.480 3.665 9.762 1.00 62.66 164 ALA A O 1
ATOM 1341 N N . ILE A 1 165 ? -24.297 2.614 11.360 1.00 65.56 165 ILE A N 1
ATOM 1342 C CA . ILE A 1 165 ? -24.665 1.240 10.975 1.00 65.56 165 ILE A CA 1
ATOM 1343 C C . ILE A 1 165 ? -25.685 0.642 11.961 1.00 65.56 165 ILE A C 1
ATOM 1345 O O . ILE A 1 165 ? -26.560 -0.118 11.549 1.00 65.56 165 ILE A O 1
ATOM 1349 N N . GLY A 1 166 ? -25.670 1.062 13.231 1.00 61.84 166 GLY A N 1
ATOM 1350 C CA . GLY A 1 166 ? -26.535 0.540 14.300 1.00 61.84 166 GLY A CA 1
ATOM 1351 C C . GLY A 1 166 ? -28.039 0.836 14.179 1.00 61.84 166 GLY A C 1
ATOM 1352 O O . GLY A 1 166 ? -28.807 0.467 15.062 1.00 61.84 166 GLY A O 1
ATOM 1353 N N . ARG A 1 167 ? -28.498 1.496 13.105 1.00 59.06 167 ARG A N 1
ATOM 1354 C CA . ARG A 1 167 ? -29.922 1.839 12.891 1.00 59.06 167 ARG A CA 1
ATOM 1355 C C . ARG A 1 167 ? -30.741 0.734 12.215 1.00 59.06 167 ARG A C 1
ATOM 1357 O O . ARG A 1 167 ? -31.957 0.868 12.112 1.00 59.06 167 ARG A O 1
ATOM 1364 N N . SER A 1 168 ? -30.109 -0.339 11.735 1.00 57.66 168 SER A N 1
ATOM 1365 C CA . SER A 1 168 ? -30.783 -1.426 11.014 1.00 57.66 168 SER A CA 1
ATOM 1366 C C . SER A 1 168 ? -30.434 -2.793 11.593 1.00 57.66 168 SER A C 1
ATOM 1368 O O . SER A 1 168 ? -29.265 -3.119 11.754 1.00 57.66 168 SER A O 1
ATOM 1370 N N . LYS A 1 169 ? -31.450 -3.645 11.793 1.00 57.03 169 LYS A N 1
ATOM 1371 C CA . LYS A 1 169 ? -31.288 -5.060 12.191 1.00 57.03 169 LYS A CA 1
ATOM 1372 C C . LYS A 1 169 ? -30.630 -5.942 11.114 1.00 57.03 169 LYS A C 1
ATOM 1374 O O . LYS A 1 169 ? -30.382 -7.112 11.365 1.00 57.03 169 LYS A O 1
ATOM 1379 N N . LYS A 1 170 ? -30.416 -5.407 9.906 1.00 57.50 170 LYS A N 1
ATOM 1380 C CA . LYS A 1 170 ? -29.720 -6.070 8.786 1.00 57.50 170 LYS A CA 1
ATOM 1381 C C . LYS A 1 170 ? -28.338 -5.459 8.511 1.00 57.50 170 LYS A C 1
ATOM 1383 O O . LYS A 1 170 ? -27.789 -5.682 7.437 1.00 57.50 170 LYS A O 1
ATOM 1388 N N . GLY A 1 171 ? -27.837 -4.594 9.395 1.00 59.50 171 GLY A N 1
ATOM 1389 C CA . GLY A 1 171 ? -26.514 -3.994 9.234 1.00 59.50 171 GLY A CA 1
ATOM 1390 C C . GLY A 1 171 ? -25.417 -5.042 9.407 1.00 59.50 171 GLY A C 1
ATOM 1391 O O . GLY A 1 171 ? -25.535 -5.900 10.275 1.00 59.50 171 GLY A O 1
ATOM 1392 N N . SER A 1 172 ? -24.367 -4.975 8.587 1.00 67.38 172 SER A N 1
ATOM 1393 C CA . SER A 1 172 ? -23.166 -5.787 8.792 1.00 67.38 172 SER A CA 1
ATOM 1394 C C . SER A 1 172 ? -22.534 -5.446 10.139 1.00 67.38 172 SER A C 1
ATOM 1396 O O . SER A 1 172 ? -22.275 -4.275 10.432 1.00 67.38 172 SER A O 1
ATOM 1398 N N . GLU A 1 173 ? -22.283 -6.470 10.948 1.00 78.19 173 GLU A N 1
ATOM 1399 C CA . GLU A 1 173 ? -21.517 -6.350 12.183 1.00 78.19 173 GLU A CA 1
ATOM 1400 C C . GLU A 1 173 ? -20.031 -6.473 11.848 1.00 78.19 173 GLU A C 1
ATOM 1402 O O . GLU A 1 173 ? -19.579 -7.475 11.290 1.00 78.19 173 GLU A O 1
ATOM 1407 N N . TYR A 1 174 ? -19.270 -5.427 12.162 1.00 87.38 174 TYR A N 1
ATOM 1408 C CA . TYR A 1 174 ? -17.825 -5.418 11.976 1.00 87.38 174 TYR A CA 1
ATOM 1409 C C . TYR A 1 174 ? -17.117 -5.566 13.309 1.00 87.38 174 TYR A C 1
ATOM 1411 O O . TYR A 1 174 ? -17.590 -5.105 14.347 1.00 87.38 174 TYR A O 1
ATOM 1419 N N . ARG A 1 175 ? -15.937 -6.170 13.254 1.00 91.25 175 ARG A N 1
ATOM 1420 C CA . ARG A 1 175 ? -15.045 -6.295 14.391 1.00 91.25 175 ARG A CA 1
ATOM 1421 C C . ARG A 1 175 ? -14.195 -5.037 14.513 1.00 91.25 175 ARG A C 1
ATOM 1423 O O . ARG A 1 175 ? -13.604 -4.590 13.527 1.00 91.25 175 ARG A O 1
ATOM 1430 N N . TYR A 1 176 ? -14.109 -4.496 15.723 1.00 91.75 176 TYR A N 1
ATOM 1431 C CA . TYR A 1 176 ? -13.301 -3.321 16.031 1.00 91.75 176 TYR A CA 1
ATOM 1432 C C . TYR A 1 176 ? -12.173 -3.687 16.988 1.00 91.75 176 TYR A C 1
ATOM 1434 O O . TYR A 1 176 ? -12.390 -4.319 18.017 1.00 91.75 176 TYR A O 1
ATOM 1442 N N . LEU A 1 177 ? -10.958 -3.267 16.653 1.00 92.31 177 LEU A N 1
ATOM 1443 C CA . LEU A 1 177 ? -9.786 -3.394 17.507 1.00 92.31 177 LEU A CA 1
ATOM 1444 C C . LEU A 1 177 ? -9.317 -1.995 17.891 1.00 92.31 177 LEU A C 1
ATOM 1446 O O . LEU A 1 177 ? -9.204 -1.117 17.034 1.00 92.31 177 LEU A O 1
ATOM 1450 N N . ALA A 1 178 ? -9.010 -1.794 19.166 1.00 92.31 178 ALA A N 1
ATOM 1451 C CA . ALA A 1 178 ? -8.320 -0.604 19.633 1.00 92.31 178 ALA A CA 1
ATOM 1452 C C . ALA A 1 178 ? -6.860 -0.930 19.910 1.00 92.31 178 ALA A C 1
ATOM 1454 O O . ALA A 1 178 ? -6.529 -1.970 20.472 1.00 92.31 178 ALA A O 1
ATOM 1455 N N . ILE A 1 179 ? -5.985 -0.003 19.546 1.00 90.44 179 ILE A N 1
ATOM 1456 C CA . ILE A 1 179 ? -4.568 -0.033 19.882 1.00 90.44 179 ILE A CA 1
ATOM 1457 C C . ILE A 1 179 ? -4.293 1.198 20.725 1.00 90.44 179 ILE A C 1
ATOM 1459 O O . ILE A 1 179 ? -4.594 2.316 20.301 1.00 90.44 179 ILE A O 1
ATOM 1463 N N . ARG A 1 180 ? -3.699 1.008 21.902 1.00 88.94 180 ARG A N 1
ATOM 1464 C CA . ARG A 1 180 ? -3.286 2.103 22.776 1.00 88.94 180 ARG A CA 1
ATOM 1465 C C . ARG A 1 180 ? -1.784 2.096 23.005 1.00 88.94 180 ARG A C 1
ATOM 1467 O O . ARG A 1 180 ? -1.166 1.045 23.148 1.00 88.94 180 ARG A O 1
ATOM 1474 N N . GLU A 1 181 ? -1.196 3.281 23.069 1.00 87.12 181 GLU A N 1
ATOM 1475 C CA . GLU A 1 181 ? 0.208 3.489 23.423 1.00 87.12 181 GLU A CA 1
ATOM 1476 C C . GLU A 1 181 ? 0.271 4.460 24.598 1.00 87.12 181 GLU A C 1
ATOM 1478 O O . GLU A 1 181 ? -0.245 5.577 24.507 1.00 87.12 181 GLU A O 1
ATOM 1483 N N . ARG A 1 182 ? 0.880 4.043 25.712 1.00 82.12 182 ARG A N 1
ATOM 1484 C CA . ARG A 1 182 ? 1.051 4.918 26.874 1.00 82.12 182 ARG A CA 1
ATOM 1485 C C . ARG A 1 182 ? 1.973 6.075 26.497 1.00 82.12 182 ARG A C 1
ATOM 1487 O O . ARG A 1 182 ? 3.106 5.856 26.075 1.00 82.12 182 ARG A O 1
ATOM 1494 N N . MET A 1 183 ? 1.508 7.306 26.671 1.00 76.88 183 MET A N 1
ATOM 1495 C CA . MET A 1 183 ? 2.372 8.472 26.536 1.00 76.88 183 MET A CA 1
ATOM 1496 C C . MET A 1 183 ? 3.237 8.572 27.789 1.00 76.88 183 MET A C 1
ATOM 1498 O O . MET A 1 183 ? 2.726 8.467 28.904 1.00 76.88 183 MET A O 1
ATOM 1502 N N . GLN A 1 184 ? 4.545 8.776 27.617 1.00 63.53 184 GLN A N 1
ATOM 1503 C CA . GLN A 1 184 ? 5.348 9.300 28.717 1.00 63.53 184 GLN A CA 1
ATOM 1504 C C . GLN A 1 184 ? 4.732 10.640 29.104 1.00 63.53 184 GLN A C 1
ATOM 1506 O O . GLN A 1 184 ? 4.465 11.468 28.225 1.00 63.53 184 GLN A O 1
ATOM 1511 N N . ASP A 1 185 ? 4.453 10.821 30.392 1.00 54.53 185 ASP A N 1
ATOM 1512 C CA . ASP A 1 185 ? 4.000 12.099 30.913 1.00 54.53 185 ASP A CA 1
ATOM 1513 C C . ASP A 1 185 ? 5.090 13.119 30.586 1.00 54.53 185 ASP A C 1
ATOM 1515 O O . ASP A 1 185 ? 6.121 13.187 31.251 1.00 54.53 185 ASP A O 1
ATOM 1519 N N . GLN A 1 186 ? 4.905 13.880 29.502 1.00 46.59 186 GLN A N 1
ATOM 1520 C CA . GLN A 1 186 ? 5.646 15.117 29.319 1.00 46.59 186 GLN A CA 1
ATOM 1521 C C . GLN A 1 186 ? 5.426 15.896 30.607 1.00 46.59 186 GLN A C 1
ATOM 1523 O O . GLN A 1 186 ? 4.276 16.204 30.927 1.00 46.59 186 GLN A O 1
ATOM 1528 N N . LEU A 1 187 ? 6.513 16.121 31.351 1.00 42.59 187 LEU A N 1
ATOM 1529 C CA . LEU A 1 187 ? 6.556 16.975 32.531 1.00 42.59 187 LEU A CA 1
ATOM 1530 C C . LEU A 1 187 ? 5.825 18.270 32.182 1.00 42.59 187 LEU A C 1
ATOM 1532 O O . LEU A 1 187 ? 6.341 19.107 31.444 1.00 42.59 187 LEU A O 1
ATOM 1536 N N . VAL A 1 188 ? 4.585 18.387 32.650 1.00 45.31 188 VAL A N 1
ATOM 1537 C CA . VAL A 1 188 ? 3.805 19.604 32.486 1.00 45.31 188 VAL A CA 1
ATOM 1538 C C . VAL A 1 188 ? 4.420 20.589 33.465 1.00 45.31 188 VAL A C 1
ATOM 1540 O O . VAL A 1 188 ? 4.309 20.415 34.678 1.00 45.31 188 VAL A O 1
ATOM 1543 N N . LEU A 1 189 ? 5.146 21.577 32.943 1.00 47.38 189 LEU A N 1
ATOM 1544 C CA . LEU A 1 189 ? 5.627 22.680 33.763 1.00 47.38 189 LEU A CA 1
ATOM 1545 C C . LEU A 1 189 ? 4.398 23.423 34.324 1.00 47.38 189 LEU A C 1
ATOM 1547 O O . LEU A 1 189 ? 3.457 23.681 33.565 1.00 47.38 189 LEU A O 1
ATOM 1551 N N . PRO A 1 190 ? 4.368 23.755 35.629 1.00 43.12 190 PRO A N 1
ATOM 1552 C CA . PRO A 1 190 ? 3.255 24.491 36.221 1.00 43.12 190 PRO A CA 1
ATOM 1553 C C . PRO A 1 190 ? 3.015 25.798 35.450 1.00 43.12 190 PRO A C 1
ATOM 1555 O O . PRO A 1 190 ? 3.927 26.612 35.331 1.00 43.12 190 PRO A O 1
ATOM 1558 N N . GLY A 1 191 ? 1.808 25.985 34.906 1.00 51.03 191 GLY A N 1
ATOM 1559 C CA . GLY A 1 191 ? 1.435 27.164 34.108 1.00 51.03 191 GLY A CA 1
ATOM 1560 C C . GLY A 1 191 ? 1.324 26.938 32.595 1.00 51.03 191 GLY A C 1
ATOM 1561 O O . GLY A 1 191 ? 0.866 27.836 31.896 1.00 51.03 191 GLY A O 1
ATOM 1562 N N . MET A 1 192 ? 1.677 25.755 32.078 1.00 49.38 192 MET A N 1
ATOM 1563 C CA . MET A 1 192 ? 1.348 25.355 30.704 1.00 49.38 192 MET A CA 1
ATOM 1564 C C . MET A 1 192 ? 0.112 24.452 30.713 1.00 49.38 192 MET A C 1
ATOM 1566 O O . MET A 1 192 ? 0.226 23.226 30.745 1.00 49.38 192 MET A O 1
ATOM 1570 N N . GLU A 1 193 ? -1.083 25.044 30.685 1.00 46.19 193 GLU A N 1
ATOM 1571 C CA . GLU A 1 193 ? -2.262 24.310 30.222 1.00 46.19 193 GLU A CA 1
ATOM 1572 C C . GLU A 1 193 ? -1.983 23.928 28.764 1.00 46.19 193 GLU A C 1
ATOM 1574 O O . GLU A 1 193 ? -1.939 24.785 27.884 1.00 46.19 193 GLU A O 1
ATOM 1579 N N . GLN A 1 194 ? -1.665 22.655 28.505 1.00 48.09 194 GLN A N 1
ATOM 1580 C CA . GLN A 1 194 ? -1.590 22.172 27.130 1.00 48.09 194 GLN A CA 1
ATOM 1581 C C . GLN A 1 194 ? -2.998 22.286 26.559 1.00 48.09 194 GLN A C 1
ATOM 1583 O O . GLN A 1 194 ? -3.849 21.448 26.857 1.00 48.09 194 GLN A O 1
ATOM 1588 N N . ASP A 1 195 ? -3.219 23.324 25.753 1.00 42.31 195 ASP A N 1
ATOM 1589 C CA . ASP A 1 195 ? -4.299 23.367 24.784 1.00 42.31 195 ASP A CA 1
ATOM 1590 C C . ASP A 1 195 ? -4.407 21.972 24.147 1.00 42.31 195 ASP A C 1
ATOM 1592 O O . ASP A 1 195 ? -3.467 21.481 23.519 1.00 42.31 195 ASP A O 1
ATOM 1596 N N . GLU A 1 196 ? -5.563 21.317 24.281 1.00 44.19 196 GLU A N 1
ATOM 1597 C CA . GLU A 1 196 ? -5.879 20.068 23.566 1.00 44.19 196 GLU A CA 1
ATOM 1598 C C . GLU A 1 196 ? -5.845 20.255 22.030 1.00 44.19 196 GLU A C 1
ATOM 1600 O O . GLU A 1 196 ? -6.005 19.303 21.264 1.00 44.19 196 GLU A O 1
ATOM 1605 N N . LYS A 1 197 ? -5.604 21.484 21.559 1.00 39.75 197 LYS A N 1
ATOM 1606 C CA . LYS A 1 197 ? -5.386 21.833 20.162 1.00 39.75 197 LYS A CA 1
ATOM 1607 C C . LYS A 1 197 ? -3.960 21.481 19.737 1.00 39.75 197 LYS A C 1
ATOM 1609 O O . LYS A 1 197 ? -3.025 22.242 19.959 1.00 39.75 197 LYS A O 1
ATOM 1614 N N . GLY A 1 198 ? -3.822 20.366 19.020 1.00 46.72 198 GLY A N 1
ATOM 1615 C CA . GLY A 1 198 ? -2.751 20.236 18.023 1.00 46.72 198 GLY A CA 1
ATOM 1616 C C . GLY A 1 198 ? -1.835 19.019 18.121 1.00 46.72 198 GLY A C 1
ATOM 1617 O O . GLY A 1 198 ? -0.757 19.046 17.535 1.00 46.72 198 GLY A O 1
ATOM 1618 N N . LEU A 1 199 ? -2.215 17.937 18.809 1.00 46.28 199 LEU A N 1
ATOM 1619 C CA . LEU A 1 199 ? -1.515 16.663 18.605 1.00 46.28 199 LEU A CA 1
ATOM 1620 C C . LEU A 1 199 ? -2.049 15.985 17.328 1.00 46.28 199 LEU A C 1
ATOM 1622 O O . LEU A 1 199 ? -3.265 15.857 17.191 1.00 46.28 199 LEU A O 1
ATOM 1626 N N . PRO A 1 200 ? -1.188 15.488 16.415 1.00 52.34 200 PRO A N 1
ATOM 1627 C CA . PRO A 1 200 ? -1.617 14.844 15.165 1.00 52.34 200 PRO A CA 1
ATOM 1628 C C . PRO A 1 200 ? -2.240 13.449 15.377 1.00 52.34 200 PRO A C 1
ATOM 1630 O O . PRO A 1 200 ? -2.439 12.695 14.431 1.00 52.34 200 PRO A O 1
ATOM 1633 N N . PHE A 1 201 ? -2.510 13.063 16.626 1.00 58.78 201 PHE A N 1
ATOM 1634 C CA . PHE A 1 201 ? -3.051 11.766 17.014 1.00 58.78 201 PHE A CA 1
ATOM 1635 C C . PHE A 1 201 ? -4.045 11.927 18.166 1.00 58.78 201 PHE A C 1
ATOM 1637 O O . PHE A 1 201 ? -3.901 12.798 19.025 1.00 58.78 201 PHE A O 1
ATOM 1644 N N . GLN A 1 202 ? -5.046 11.050 18.204 1.00 68.69 202 GLN A N 1
ATOM 1645 C CA . GLN A 1 202 ? -6.109 11.100 19.201 1.00 68.69 202 GLN A CA 1
ATOM 1646 C C . GLN A 1 202 ? -5.622 10.551 20.542 1.00 68.69 202 GLN A C 1
ATOM 1648 O O . GLN A 1 202 ? -5.024 9.474 20.613 1.00 68.69 202 GLN A O 1
ATOM 1653 N N . THR A 1 203 ? -5.887 11.296 21.614 1.00 73.88 203 THR A N 1
ATOM 1654 C CA . THR A 1 203 ? -5.515 10.916 22.979 1.00 73.88 203 THR A CA 1
ATOM 1655 C C . THR A 1 203 ? -6.744 10.596 23.832 1.00 73.88 203 THR A C 1
ATOM 1657 O O . THR A 1 203 ? -7.862 11.053 23.554 1.00 73.88 203 THR A O 1
ATOM 1660 N N . MET A 1 204 ? -6.539 9.774 24.863 1.00 72.56 204 MET A N 1
ATOM 1661 C CA . MET A 1 204 ? -7.495 9.527 25.945 1.00 72.56 204 MET A CA 1
ATOM 1662 C C . MET A 1 204 ? -6.786 9.502 27.299 1.00 72.56 204 MET A C 1
ATOM 1664 O O . MET A 1 204 ? -5.595 9.195 27.377 1.00 72.56 204 MET A O 1
ATOM 1668 N N . ARG A 1 205 ? -7.526 9.796 28.371 1.00 70.19 205 ARG A N 1
ATOM 1669 C CA . ARG A 1 205 ? -7.060 9.647 29.752 1.00 70.19 205 ARG A CA 1
ATOM 1670 C C . ARG A 1 205 ? -7.817 8.515 30.437 1.00 70.19 205 ARG A C 1
ATOM 1672 O O . ARG A 1 205 ? -9.042 8.528 30.444 1.00 70.19 205 ARG A O 1
ATOM 1679 N N . LYS A 1 206 ? -7.089 7.580 31.051 1.00 68.19 206 LYS A N 1
ATOM 1680 C CA . LYS A 1 206 ? -7.642 6.531 31.924 1.00 68.19 206 LYS A CA 1
ATOM 1681 C C . LYS A 1 206 ? -6.748 6.419 33.159 1.00 68.19 206 LYS A C 1
ATOM 1683 O O . LYS A 1 206 ? -5.532 6.321 33.021 1.00 68.19 206 LYS A O 1
ATOM 1688 N N . GLY A 1 207 ? -7.327 6.529 34.358 1.00 59.78 207 GLY A N 1
ATOM 1689 C CA . GLY A 1 207 ? -6.580 6.422 35.623 1.00 59.78 207 GLY A CA 1
ATOM 1690 C C . GLY A 1 207 ? -5.428 7.428 35.788 1.00 59.78 207 GLY A C 1
ATOM 1691 O O . GLY A 1 207 ? -4.390 7.080 36.336 1.00 59.78 207 GLY A O 1
ATOM 1692 N N . GLY A 1 208 ? -5.565 8.651 35.261 1.00 65.88 208 GLY A N 1
ATOM 1693 C CA . GLY A 1 208 ? -4.518 9.686 35.317 1.00 65.88 208 GLY A CA 1
ATOM 1694 C C . GLY A 1 208 ? -3.424 9.572 34.245 1.00 65.88 208 GLY A C 1
ATOM 1695 O O . GLY A 1 208 ? -2.660 10.516 34.069 1.00 65.88 208 GLY A O 1
ATOM 1696 N N . VAL A 1 209 ? -3.390 8.484 33.470 1.00 73.38 209 VAL A N 1
ATOM 1697 C CA . VAL A 1 209 ? -2.403 8.253 32.405 1.00 73.38 209 VAL A CA 1
ATOM 1698 C C . VAL A 1 209 ? -2.974 8.653 31.043 1.00 73.38 209 VAL A C 1
ATOM 1700 O O . VAL A 1 209 ? -4.134 8.364 30.735 1.00 73.38 209 VAL A O 1
ATOM 1703 N N . ARG A 1 210 ? -2.159 9.316 30.209 1.00 79.69 210 ARG A N 1
ATOM 1704 C CA . ARG A 1 210 ? -2.501 9.637 28.813 1.00 79.69 210 ARG A CA 1
ATOM 1705 C C . ARG A 1 210 ? -2.094 8.511 27.865 1.00 79.69 210 ARG A C 1
ATOM 1707 O O . ARG A 1 210 ? -0.955 8.051 27.890 1.00 79.69 210 ARG A O 1
ATOM 1714 N N . TYR A 1 211 ? -3.002 8.129 26.975 1.00 80.31 211 TYR A N 1
ATOM 1715 C CA . TYR A 1 211 ? -2.775 7.137 25.927 1.00 80.31 211 TYR A CA 1
ATOM 1716 C C . TYR A 1 211 ? -3.027 7.743 24.548 1.00 80.31 211 TYR A C 1
ATOM 1718 O O . TYR A 1 211 ? -3.997 8.480 24.373 1.00 80.31 211 TYR A O 1
ATOM 1726 N N . LYS A 1 212 ? -2.192 7.397 23.564 1.00 84.38 212 LYS A N 1
ATOM 1727 C CA . LYS A 1 212 ? -2.518 7.544 22.137 1.00 84.38 212 LYS A CA 1
ATOM 1728 C C . LYS A 1 212 ? -3.377 6.367 21.720 1.00 84.38 212 LYS A C 1
ATOM 1730 O O . LYS A 1 212 ? -3.073 5.248 22.125 1.00 84.38 212 LYS A O 1
ATOM 1735 N N . VAL A 1 213 ? -4.407 6.607 20.920 1.00 86.56 213 VAL A N 1
ATOM 1736 C CA . VAL A 1 213 ? -5.385 5.578 20.554 1.00 86.56 213 VAL A CA 1
ATOM 1737 C C . VAL A 1 213 ? -5.536 5.534 19.049 1.00 86.56 213 VAL A C 1
ATOM 1739 O O . VAL A 1 213 ? -5.674 6.569 18.402 1.00 86.56 213 VAL A O 1
ATOM 1742 N N . PHE A 1 214 ? -5.554 4.320 18.520 1.00 89.31 214 PHE A N 1
ATOM 1743 C CA . PHE A 1 214 ? -5.865 4.017 17.133 1.00 89.31 214 PHE A CA 1
ATOM 1744 C C . PHE A 1 214 ? -6.972 2.970 17.106 1.00 89.31 214 PHE A C 1
ATOM 1746 O O . PHE A 1 214 ? -7.035 2.116 17.991 1.00 89.31 214 PHE A O 1
ATOM 1753 N N . GLY A 1 215 ? -7.836 3.034 16.100 1.00 90.56 215 GLY A N 1
ATOM 1754 C CA . GLY A 1 215 ? -8.863 2.030 15.871 1.00 90.56 215 GLY A CA 1
ATOM 1755 C C . GLY A 1 215 ? -8.658 1.339 14.527 1.00 90.56 215 GLY A C 1
ATOM 1756 O O . GLY A 1 215 ? -8.189 1.959 13.572 1.00 90.56 215 GLY A O 1
ATOM 1757 N N . ILE A 1 216 ? -8.993 0.055 14.458 1.00 93.25 216 ILE A N 1
ATOM 1758 C CA . ILE A 1 216 ? -9.040 -0.731 13.226 1.00 93.25 216 ILE A CA 1
ATOM 1759 C C . ILE A 1 216 ? -10.413 -1.387 13.151 1.00 93.25 216 ILE A C 1
ATOM 1761 O O . ILE A 1 216 ? -10.853 -2.013 14.112 1.00 93.25 216 ILE A O 1
ATOM 1765 N N . VAL A 1 217 ? -11.065 -1.277 11.998 1.00 93.38 217 VAL A N 1
ATOM 1766 C CA . VAL A 1 217 ? -12.278 -2.021 11.661 1.00 93.38 217 VAL A CA 1
ATOM 1767 C C . VAL A 1 217 ? -11.939 -3.136 10.678 1.00 93.38 217 VAL A C 1
ATOM 1769 O O . VAL A 1 217 ? -11.144 -2.952 9.752 1.00 93.38 217 VAL A O 1
ATOM 1772 N N . THR A 1 218 ? -12.536 -4.305 10.870 1.00 94.00 218 THR A N 1
ATOM 1773 C CA . THR A 1 218 ? -12.313 -5.468 10.014 1.00 94.00 218 THR A CA 1
ATOM 1774 C C . THR A 1 218 ? -13.540 -6.370 9.957 1.00 94.00 218 THR A C 1
ATOM 1776 O O . THR A 1 218 ? -14.331 -6.436 10.896 1.00 94.00 218 THR A O 1
ATOM 1779 N N . ASN A 1 219 ? -13.685 -7.099 8.855 1.00 92.25 219 ASN A N 1
ATOM 1780 C CA . ASN A 1 219 ? -14.639 -8.197 8.713 1.00 92.25 219 ASN A CA 1
ATOM 1781 C C . ASN A 1 219 ? -13.960 -9.585 8.789 1.00 92.25 219 ASN A C 1
ATOM 1783 O O . ASN A 1 219 ? -14.573 -10.600 8.455 1.00 92.25 219 ASN A O 1
ATOM 1787 N N . MET A 1 220 ? -12.691 -9.632 9.217 1.00 92.00 220 MET A N 1
ATOM 1788 C CA . MET A 1 220 ? -11.871 -10.840 9.321 1.00 92.00 220 MET A CA 1
ATOM 1789 C C . MET A 1 220 ? -11.850 -11.406 10.750 1.00 92.00 220 MET A C 1
ATOM 1791 O O . MET A 1 220 ? -11.805 -10.670 11.735 1.00 92.00 220 MET A O 1
ATOM 1795 N N . HIS A 1 221 ? -11.767 -12.734 10.858 1.00 91.12 221 HIS A N 1
ATOM 1796 C CA . HIS A 1 221 ? -11.718 -13.466 12.135 1.00 91.12 221 HIS A CA 1
ATOM 1797 C C . HIS A 1 221 ? -10.296 -13.873 12.559 1.00 91.12 221 HIS A C 1
ATOM 1799 O O . HIS A 1 221 ? -10.115 -14.854 13.274 1.00 91.12 221 HIS A O 1
ATOM 1805 N N . TRP A 1 222 ? -9.269 -13.175 12.069 1.00 93.12 222 TRP A N 1
ATOM 1806 C CA . TRP A 1 222 ? -7.879 -13.465 12.437 1.00 93.12 222 TRP A CA 1
ATOM 1807 C C . TRP A 1 222 ? -7.600 -13.122 13.897 1.00 93.12 222 TRP A C 1
ATOM 1809 O O . TRP A 1 222 ? -8.277 -12.281 14.488 1.00 93.12 222 TRP A O 1
ATOM 1819 N N . GLU A 1 223 ? -6.571 -13.734 14.471 1.00 93.44 223 GLU A N 1
ATOM 1820 C CA . GLU A 1 223 ? -6.061 -13.322 15.776 1.00 93.44 223 GLU A CA 1
ATOM 1821 C C . GLU A 1 223 ? -5.613 -11.844 15.704 1.00 93.44 223 GLU A C 1
ATOM 1823 O O . GLU A 1 223 ? -5.157 -11.365 14.659 1.00 93.44 223 GLU A O 1
ATOM 1828 N N . GLY A 1 224 ? -5.851 -11.073 16.770 1.00 89.94 224 GLY A N 1
ATOM 1829 C CA . GLY A 1 224 ? -5.720 -9.619 16.714 1.00 89.94 224 GLY A CA 1
ATOM 1830 C C . GLY A 1 224 ? -4.285 -9.144 16.506 1.00 89.94 224 GLY A C 1
ATOM 1831 O O . GLY A 1 224 ? -4.078 -8.225 15.712 1.00 89.94 224 GLY A O 1
ATOM 1832 N N . GLN A 1 225 ? -3.282 -9.790 17.107 1.00 91.75 225 GLN A N 1
ATOM 1833 C CA . GLN A 1 225 ? -1.882 -9.472 16.821 1.00 91.75 225 GLN A CA 1
ATOM 1834 C C . GLN A 1 225 ? -1.539 -9.756 15.351 1.00 91.75 225 GLN A C 1
ATOM 1836 O O . GLN A 1 225 ? -0.950 -8.894 14.695 1.00 91.75 225 GLN A O 1
ATOM 1841 N N . GLU A 1 226 ? -1.929 -10.911 14.804 1.00 92.12 226 GLU A N 1
ATOM 1842 C CA . GLU A 1 226 ? -1.687 -11.236 13.388 1.00 92.12 226 GLU A CA 1
ATOM 1843 C C . GLU A 1 226 ? -2.357 -10.239 12.433 1.00 92.12 226 GLU A C 1
ATOM 1845 O O . GLU A 1 226 ? -1.757 -9.821 11.435 1.00 92.12 226 GLU A O 1
ATOM 1850 N N . LEU A 1 227 ? -3.584 -9.819 12.748 1.00 93.31 227 LEU A N 1
ATOM 1851 C CA . LEU A 1 227 ? -4.333 -8.838 11.970 1.00 93.31 227 LEU A CA 1
ATOM 1852 C C . LEU A 1 227 ? -3.683 -7.453 12.016 1.00 93.31 227 LEU A C 1
ATOM 1854 O O . LEU A 1 227 ? -3.550 -6.808 10.976 1.00 93.31 227 LEU A O 1
ATOM 1858 N N . ILE A 1 228 ? -3.235 -7.008 13.192 1.00 91.69 228 ILE A N 1
ATOM 1859 C CA . ILE A 1 228 ? -2.541 -5.725 13.365 1.00 91.69 228 ILE A CA 1
ATOM 1860 C C . ILE A 1 228 ? -1.191 -5.745 12.640 1.00 91.69 228 ILE A C 1
ATOM 1862 O O . ILE A 1 228 ? -0.866 -4.808 11.908 1.00 91.69 228 ILE A O 1
ATOM 1866 N N . GLU A 1 229 ? -0.415 -6.826 12.773 1.00 90.69 229 GLU A N 1
ATOM 1867 C CA . GLU A 1 229 ? 0.831 -7.015 12.022 1.00 90.69 229 GLU A CA 1
ATOM 1868 C C . GLU A 1 229 ? 0.579 -6.991 10.507 1.00 90.69 229 GLU A C 1
ATOM 1870 O O . GLU A 1 229 ? 1.354 -6.404 9.744 1.00 90.69 229 GLU A O 1
ATOM 1875 N N . TRP A 1 230 ? -0.509 -7.618 10.049 1.00 91.88 230 TRP A N 1
ATOM 1876 C CA . TRP A 1 230 ? -0.906 -7.597 8.647 1.00 91.88 230 TRP A CA 1
ATOM 1877 C C . TRP A 1 230 ? -1.353 -6.207 8.186 1.00 91.88 230 TRP A C 1
ATOM 1879 O O . TRP A 1 230 ? -0.929 -5.785 7.111 1.00 91.88 230 TRP A O 1
ATOM 1889 N N . HIS A 1 231 ? -2.118 -5.458 8.980 1.00 90.56 231 HIS A N 1
ATOM 1890 C CA . HIS A 1 231 ? -2.513 -4.080 8.667 1.00 90.56 231 HIS A CA 1
ATOM 1891 C C . HIS A 1 231 ? -1.289 -3.158 8.547 1.00 90.56 231 HIS A C 1
ATOM 1893 O O . HIS A 1 231 ? -1.121 -2.475 7.537 1.00 90.56 231 HIS A O 1
ATOM 1899 N N . TYR A 1 232 ? -0.342 -3.240 9.486 1.00 87.69 232 TYR A N 1
ATOM 1900 C CA . TYR A 1 232 ? 0.877 -2.418 9.491 1.00 87.69 232 TYR A CA 1
ATOM 1901 C C . TYR A 1 232 ? 1.841 -2.681 8.330 1.00 87.69 232 TYR A C 1
ATOM 1903 O O . TYR A 1 232 ? 2.646 -1.811 7.982 1.00 87.69 232 TYR A O 1
ATOM 1911 N N . LYS A 1 233 ? 1.759 -3.842 7.667 1.00 85.44 233 LYS A N 1
ATOM 1912 C CA . LYS A 1 233 ? 2.526 -4.088 6.432 1.00 85.44 233 LYS A CA 1
ATOM 1913 C C . LYS A 1 233 ? 2.160 -3.101 5.306 1.00 85.44 233 LYS A C 1
ATOM 1915 O O . LYS A 1 233 ? 2.976 -2.954 4.395 1.00 85.44 233 LYS A O 1
ATOM 1920 N N . ARG A 1 234 ? 0.996 -2.432 5.373 1.00 82.75 234 ARG A N 1
ATOM 1921 C CA . ARG A 1 234 ? 0.605 -1.320 4.485 1.00 82.75 234 ARG A CA 1
ATOM 1922 C C . ARG A 1 234 ? 1.612 -0.172 4.574 1.00 82.75 234 ARG A C 1
ATOM 1924 O O . ARG A 1 234 ? 2.232 0.152 3.568 1.00 82.75 234 ARG A O 1
ATOM 1931 N N . CYS A 1 235 ? 1.850 0.351 5.782 1.00 65.25 235 CYS A N 1
ATOM 1932 C CA . CYS A 1 235 ? 2.790 1.449 6.034 1.00 65.25 235 CYS A CA 1
ATOM 1933 C C . CYS A 1 235 ? 4.188 1.115 5.499 1.00 65.25 235 CYS A C 1
ATOM 1935 O O . CYS A 1 235 ? 4.729 1.837 4.678 1.00 65.25 235 CYS A O 1
ATOM 1937 N N . GLY A 1 236 ? 4.739 -0.058 5.824 1.00 66.31 236 GLY A N 1
ATOM 1938 C CA . GLY A 1 236 ? 6.106 -0.385 5.401 1.00 66.31 236 GLY A CA 1
ATOM 1939 C C . GLY A 1 236 ? 6.315 -0.460 3.879 1.00 66.31 236 GLY A C 1
ATOM 1940 O O . GLY A 1 236 ? 7.293 0.081 3.363 1.00 66.31 236 GLY A O 1
ATOM 1941 N N . ARG A 1 237 ? 5.440 -1.165 3.145 1.00 69.31 237 ARG A N 1
ATOM 1942 C CA . ARG A 1 237 ? 5.632 -1.393 1.699 1.00 69.31 237 ARG A CA 1
ATOM 1943 C C . ARG A 1 237 ? 5.064 -0.275 0.829 1.00 69.31 237 ARG A C 1
ATOM 1945 O O . ARG A 1 237 ? 5.711 0.057 -0.164 1.00 69.31 237 ARG A O 1
ATOM 1952 N N . SER A 1 238 ? 3.911 0.291 1.189 1.00 68.25 238 SER A N 1
ATOM 1953 C CA . SER A 1 238 ? 3.292 1.382 0.428 1.00 68.25 238 SER A CA 1
ATOM 1954 C C . SER A 1 238 ? 4.137 2.650 0.524 1.00 68.25 238 SER A C 1
ATOM 1956 O O . SER A 1 238 ? 4.495 3.213 -0.504 1.00 68.25 238 SER A O 1
ATOM 1958 N N . GLU A 1 239 ? 4.612 3.028 1.719 1.00 74.88 239 GLU A N 1
ATOM 1959 C CA . GLU A 1 239 ? 5.496 4.197 1.887 1.00 74.88 239 GLU A CA 1
ATOM 1960 C C . GLU A 1 239 ? 6.802 4.039 1.099 1.00 74.88 239 GLU A C 1
ATOM 1962 O O . GLU A 1 239 ? 7.266 4.973 0.441 1.00 74.88 239 GLU A O 1
ATOM 1967 N N . GLN A 1 240 ? 7.385 2.833 1.099 1.00 79.56 240 GLN A N 1
ATOM 1968 C CA . GLN A 1 240 ? 8.566 2.558 0.285 1.00 79.56 240 GLN A CA 1
ATOM 1969 C C . GLN A 1 240 ? 8.259 2.693 -1.214 1.00 79.56 240 GLN A C 1
ATOM 1971 O O . GLN A 1 240 ? 9.087 3.231 -1.952 1.00 79.56 240 GLN A O 1
ATOM 1976 N N . ALA A 1 241 ? 7.101 2.211 -1.673 1.00 79.94 241 ALA A N 1
ATOM 1977 C CA . ALA A 1 241 ? 6.673 2.359 -3.059 1.00 79.94 241 ALA A CA 1
ATOM 1978 C C . ALA A 1 241 ? 6.465 3.838 -3.420 1.00 79.94 241 ALA A C 1
ATOM 1980 O O . ALA A 1 241 ? 6.991 4.276 -4.440 1.00 79.94 241 ALA A O 1
ATOM 1981 N N . HIS A 1 242 ? 5.816 4.624 -2.558 1.00 80.25 242 HIS A N 1
ATOM 1982 C CA . HIS A 1 242 ? 5.626 6.063 -2.749 1.00 80.25 242 HIS A CA 1
ATOM 1983 C C . HIS A 1 242 ? 6.950 6.827 -2.806 1.00 80.25 242 HIS A C 1
ATOM 1985 O O . HIS A 1 242 ? 7.125 7.665 -3.688 1.00 80.25 242 HIS A O 1
ATOM 1991 N N . SER A 1 243 ? 7.915 6.502 -1.941 1.00 85.12 243 SER A N 1
ATOM 1992 C CA . SER A 1 243 ? 9.265 7.081 -2.008 1.00 85.12 243 SER A CA 1
ATOM 1993 C C . SER A 1 243 ? 9.956 6.732 -3.334 1.00 85.12 243 SER A C 1
ATOM 1995 O O . SER A 1 243 ? 10.518 7.610 -3.978 1.00 85.12 243 SER A O 1
ATOM 1997 N N . VAL A 1 244 ? 9.844 5.490 -3.825 1.00 85.06 244 VAL A N 1
ATOM 1998 C CA . VAL A 1 244 ? 10.391 5.103 -5.143 1.00 85.06 244 VAL A CA 1
ATOM 1999 C C . VAL A 1 244 ? 9.694 5.846 -6.289 1.00 85.06 244 VAL A C 1
ATOM 2001 O O . VAL A 1 244 ? 10.362 6.306 -7.211 1.00 85.06 244 VAL A O 1
ATOM 2004 N N . MET A 1 245 ? 8.370 5.985 -6.245 1.00 85.69 245 MET A N 1
ATOM 2005 C CA . MET A 1 245 ? 7.613 6.730 -7.255 1.00 85.69 245 MET A CA 1
ATOM 2006 C C . MET A 1 245 ? 8.045 8.196 -7.299 1.00 85.69 245 MET A C 1
ATOM 2008 O O . MET A 1 245 ? 8.351 8.714 -8.372 1.00 85.69 245 MET A O 1
ATOM 2012 N N . LYS A 1 246 ? 8.131 8.847 -6.134 1.00 83.88 246 LYS A N 1
ATOM 2013 C CA . LYS A 1 246 ? 8.490 10.262 -6.019 1.00 83.88 246 LYS A CA 1
ATOM 2014 C C . LYS A 1 246 ? 9.951 10.532 -6.376 1.00 83.88 246 LYS A C 1
ATOM 2016 O O . LYS A 1 246 ? 10.214 11.372 -7.232 1.00 83.88 246 LYS A O 1
ATOM 2021 N N . GLU A 1 247 ? 10.879 9.819 -5.740 1.00 84.94 247 GLU A N 1
ATOM 2022 C CA . GLU A 1 247 ? 12.318 10.109 -5.792 1.00 84.94 247 GLU A CA 1
ATOM 2023 C C . GLU A 1 247 ? 13.028 9.409 -6.960 1.00 84.94 247 GLU A C 1
ATOM 2025 O O . GLU A 1 247 ? 13.825 10.025 -7.666 1.00 84.94 247 GLU A O 1
ATOM 2030 N N . ASP A 1 248 ? 12.771 8.114 -7.182 1.00 83.94 248 ASP A N 1
ATOM 2031 C CA . ASP A 1 248 ? 13.558 7.312 -8.135 1.00 83.94 248 ASP A CA 1
ATOM 2032 C C . ASP A 1 248 ? 13.020 7.410 -9.578 1.00 83.94 248 ASP A C 1
ATOM 2034 O O . ASP A 1 248 ? 13.786 7.246 -10.543 1.00 83.94 248 ASP A O 1
ATOM 2038 N N . LEU A 1 249 ? 11.708 7.631 -9.722 1.00 84.94 249 LEU A N 1
ATOM 2039 C CA . LEU A 1 249 ? 10.968 7.598 -10.991 1.00 84.94 249 LEU A CA 1
ATOM 2040 C C . LEU A 1 249 ? 10.351 8.950 -11.382 1.00 84.94 249 LEU A C 1
ATOM 2042 O O . LEU A 1 249 ? 9.521 8.996 -12.285 1.00 84.94 249 LEU A O 1
ATOM 2046 N N . ALA A 1 250 ? 10.787 10.037 -10.737 1.00 84.31 250 ALA A N 1
ATOM 2047 C CA . ALA A 1 250 ? 10.400 11.415 -11.053 1.00 84.31 250 ALA A CA 1
ATOM 2048 C C . ALA A 1 250 ? 8.895 11.730 -10.913 1.00 84.31 250 ALA A C 1
ATOM 2050 O O . ALA A 1 250 ? 8.404 12.696 -11.494 1.00 84.31 250 ALA A O 1
ATOM 2051 N N . GLY A 1 251 ? 8.158 10.966 -10.103 1.00 83.31 251 GLY A N 1
ATOM 2052 C CA . GLY A 1 251 ? 6.770 11.280 -9.750 1.00 83.31 251 GLY A CA 1
ATOM 2053 C C . GLY A 1 251 ? 6.633 12.484 -8.812 1.00 83.31 251 GLY A C 1
ATOM 2054 O O . GLY A 1 251 ? 5.540 13.015 -8.665 1.00 83.31 251 GLY A O 1
ATOM 2055 N N . GLY A 1 252 ? 7.728 12.922 -8.179 1.00 84.19 252 GLY A N 1
ATOM 2056 C CA . GLY A 1 252 ? 7.763 14.114 -7.327 1.00 84.19 252 GLY A CA 1
ATOM 2057 C C . GLY A 1 252 ? 7.990 15.423 -8.087 1.00 84.19 252 GLY A C 1
ATOM 2058 O O . GLY A 1 252 ? 7.922 16.488 -7.487 1.00 84.19 252 GLY A O 1
ATOM 2059 N N . THR A 1 253 ? 8.277 15.372 -9.390 1.00 86.12 253 THR A N 1
ATOM 2060 C CA . THR A 1 253 ? 8.543 16.566 -10.202 1.00 86.12 253 THR A CA 1
ATOM 2061 C C . THR A 1 253 ? 7.684 16.524 -11.452 1.00 86.12 253 THR A C 1
ATOM 2063 O O . THR A 1 253 ? 7.985 15.819 -12.413 1.00 86.12 253 THR A O 1
ATOM 2066 N N . LEU A 1 254 ? 6.592 17.281 -11.421 1.00 88.94 254 LEU A N 1
ATOM 2067 C CA . LEU A 1 254 ? 5.624 17.335 -12.508 1.00 88.94 254 LEU A CA 1
ATOM 2068 C C . LEU A 1 254 ? 6.088 18.328 -13.593 1.00 88.94 254 LEU A C 1
ATOM 2070 O O . LEU A 1 254 ? 6.362 19.498 -13.282 1.00 88.94 254 LEU A O 1
ATOM 2074 N N . PRO A 1 255 ? 6.220 17.886 -14.857 1.00 89.12 255 PRO A N 1
ATOM 2075 C CA . PRO A 1 255 ? 6.907 18.658 -15.890 1.00 89.12 255 PRO A CA 1
ATOM 2076 C C . PRO A 1 255 ? 6.100 19.864 -16.380 1.00 89.12 255 PRO A C 1
ATOM 2078 O O . PRO A 1 255 ? 6.698 20.859 -16.782 1.00 89.12 255 PRO A O 1
ATOM 2081 N N . SER A 1 256 ? 4.769 19.825 -16.295 1.00 89.69 256 SER A N 1
ATOM 2082 C CA . SER A 1 256 ? 3.894 20.818 -16.921 1.00 89.69 256 SER A CA 1
ATOM 2083 C C . SER A 1 256 ? 3.091 21.645 -15.916 1.00 89.69 256 SER A C 1
ATOM 2085 O O . SER A 1 256 ? 2.994 21.306 -14.734 1.00 89.69 256 SER A O 1
ATOM 2087 N N . GLY A 1 257 ? 2.547 22.769 -16.382 1.00 87.44 257 GLY A N 1
ATOM 2088 C CA . GLY A 1 257 ? 1.479 23.505 -15.705 1.00 87.44 257 GLY A CA 1
ATOM 2089 C C . GLY A 1 257 ? 0.091 22.911 -15.956 1.00 87.44 257 GLY A C 1
ATOM 2090 O O . GLY A 1 257 ? -0.825 23.215 -15.202 1.00 87.44 257 GLY A O 1
ATOM 2091 N N . ASP A 1 258 ? -0.070 22.039 -16.949 1.00 89.50 258 ASP A N 1
ATOM 2092 C CA . ASP A 1 258 ? -1.377 21.502 -17.319 1.00 89.50 258 ASP A CA 1
ATOM 2093 C C . ASP A 1 258 ? -1.675 20.178 -16.610 1.00 89.50 258 ASP A C 1
ATOM 2095 O O . ASP A 1 258 ? -0.849 19.260 -16.566 1.00 89.50 258 ASP A O 1
ATOM 2099 N N . PHE A 1 259 ? -2.895 20.060 -16.077 1.00 90.31 259 PHE A N 1
ATOM 2100 C CA . PHE A 1 259 ? -3.346 18.877 -15.339 1.00 90.31 259 PHE A CA 1
ATOM 2101 C C . PHE A 1 259 ? -3.204 17.595 -16.169 1.00 90.31 259 PHE A C 1
ATOM 2103 O O . PHE A 1 259 ? -2.653 16.604 -15.697 1.00 90.31 259 PHE A O 1
ATOM 2110 N N . GLY A 1 260 ? -3.668 17.617 -17.423 1.00 92.31 260 GLY A N 1
ATOM 2111 C CA . GLY A 1 260 ? -3.677 16.437 -18.293 1.00 92.31 260 GLY A CA 1
ATOM 2112 C C . GLY A 1 260 ? -2.278 15.918 -18.631 1.00 92.31 260 GLY A C 1
ATOM 2113 O O . GLY A 1 260 ? -2.050 14.710 -18.639 1.00 92.31 260 GLY A O 1
ATOM 2114 N N . GLU A 1 261 ? -1.317 16.816 -18.849 1.00 93.62 261 GLU A N 1
ATOM 2115 C CA . GLU A 1 261 ? 0.076 16.444 -19.119 1.00 93.62 261 GLU A CA 1
ATOM 2116 C C . GLU A 1 261 ? 0.741 15.840 -17.877 1.00 93.62 261 GLU A C 1
ATOM 2118 O O . GLU A 1 261 ? 1.450 14.836 -17.967 1.00 93.62 261 GLU A O 1
ATOM 2123 N N . ASN A 1 262 ? 0.452 16.399 -16.700 1.00 92.69 262 ASN A N 1
ATOM 2124 C CA . ASN A 1 262 ? 0.922 15.863 -15.425 1.00 92.69 262 ASN A CA 1
ATOM 2125 C C . ASN A 1 262 ? 0.273 14.512 -15.089 1.00 92.69 262 ASN A C 1
ATOM 2127 O O . ASN A 1 262 ? 0.954 13.617 -14.586 1.00 92.69 262 ASN A O 1
ATOM 2131 N N . ALA A 1 263 ? -1.001 14.317 -15.438 1.00 93.25 263 ALA A N 1
ATOM 2132 C CA . ALA A 1 263 ? -1.671 13.026 -15.333 1.00 93.25 263 ALA A CA 1
ATOM 2133 C C . ALA A 1 263 ? -1.018 11.980 -16.254 1.00 93.25 263 ALA A C 1
ATOM 2135 O O . ALA A 1 263 ? -0.716 10.871 -15.812 1.00 93.25 263 ALA A O 1
ATOM 2136 N N . ALA A 1 264 ? -0.714 12.335 -17.507 1.00 94.81 264 ALA A N 1
ATOM 2137 C CA . ALA A 1 264 ? 0.004 11.451 -18.425 1.00 94.81 264 ALA A CA 1
ATOM 2138 C C . ALA A 1 264 ? 1.413 11.109 -17.907 1.00 94.81 264 ALA A C 1
ATOM 2140 O O . ALA A 1 264 ? 1.825 9.947 -17.938 1.00 94.81 264 ALA A O 1
ATOM 2141 N N . TRP A 1 265 ? 2.134 12.096 -17.365 1.00 94.12 265 TRP A N 1
ATOM 2142 C CA . TRP A 1 265 ? 3.432 11.888 -16.720 1.00 94.12 265 TRP A CA 1
ATOM 2143 C C . TRP A 1 265 ? 3.340 10.915 -15.541 1.00 94.12 265 TRP A C 1
ATOM 2145 O O . TRP A 1 265 ? 4.144 9.985 -15.430 1.00 94.12 265 TRP A O 1
ATOM 2155 N N . TRP A 1 266 ? 2.321 11.074 -14.696 1.00 93.81 266 TRP A N 1
ATOM 2156 C CA . TRP A 1 266 ? 2.051 10.173 -13.580 1.00 93.81 266 TRP A CA 1
ATOM 2157 C C . TRP A 1 266 ? 1.820 8.732 -14.051 1.00 93.81 266 TRP A C 1
ATOM 2159 O O . TRP A 1 266 ? 2.386 7.790 -13.496 1.00 93.81 266 TRP A O 1
ATOM 2169 N N . TRP A 1 267 ? 1.059 8.547 -15.129 1.00 93.81 267 TRP A N 1
ATOM 2170 C CA . TRP A 1 267 ? 0.811 7.227 -15.711 1.00 93.81 267 TRP A CA 1
ATOM 2171 C C . TRP A 1 267 ? 2.083 6.591 -16.283 1.00 93.81 267 TRP A C 1
ATOM 2173 O O . TRP A 1 267 ? 2.323 5.400 -16.073 1.00 93.81 267 TRP A O 1
ATOM 2183 N N . ILE A 1 268 ? 2.938 7.374 -16.950 1.00 94.81 268 ILE A N 1
ATOM 2184 C CA . ILE A 1 268 ? 4.253 6.912 -17.424 1.00 94.81 268 ILE A CA 1
ATOM 2185 C C . ILE A 1 268 ? 5.120 6.465 -16.241 1.00 94.81 268 ILE A C 1
ATOM 2187 O O . ILE A 1 268 ? 5.756 5.408 -16.302 1.00 94.81 268 ILE A O 1
ATOM 2191 N N . MET A 1 269 ? 5.115 7.230 -15.148 1.00 94.44 269 MET A N 1
ATOM 2192 C CA . MET A 1 269 ? 5.828 6.887 -13.919 1.00 94.44 269 MET A CA 1
ATOM 2193 C C . MET A 1 269 ? 5.319 5.563 -13.327 1.00 94.44 269 MET A C 1
ATOM 2195 O O . MET A 1 269 ? 6.126 4.674 -13.040 1.00 94.44 269 MET A O 1
ATOM 2199 N N . VAL A 1 270 ? 3.999 5.377 -13.214 1.00 94.12 270 VAL A N 1
ATOM 2200 C CA . VAL A 1 270 ? 3.394 4.130 -12.711 1.00 94.12 270 VAL A CA 1
ATOM 2201 C C . VAL A 1 270 ? 3.717 2.939 -13.620 1.00 94.12 270 VAL A C 1
ATOM 2203 O O . VAL A 1 270 ? 4.034 1.849 -13.135 1.00 94.12 270 VAL A O 1
ATOM 2206 N N . LEU A 1 271 ? 3.725 3.133 -14.940 1.00 94.50 271 LEU A N 1
ATOM 2207 C CA . LEU A 1 271 ? 4.142 2.096 -15.883 1.00 94.50 271 LEU A CA 1
ATOM 2208 C C . LEU A 1 271 ? 5.615 1.714 -15.679 1.00 94.50 271 LEU A C 1
ATOM 2210 O O . LEU A 1 271 ? 5.938 0.528 -15.584 1.00 94.50 271 LEU A O 1
ATOM 2214 N N . ALA A 1 272 ? 6.508 2.700 -15.558 1.00 94.00 272 ALA A N 1
ATOM 2215 C CA . ALA A 1 272 ? 7.923 2.471 -15.278 1.00 94.00 272 ALA A CA 1
ATOM 2216 C C . ALA A 1 272 ? 8.124 1.747 -13.938 1.00 94.00 272 ALA A C 1
ATOM 2218 O O . ALA A 1 272 ? 8.949 0.831 -13.840 1.00 94.00 272 ALA A O 1
ATOM 2219 N N . PHE A 1 273 ? 7.331 2.102 -12.924 1.00 93.31 273 PHE A N 1
ATOM 2220 C CA . PHE A 1 273 ? 7.308 1.429 -11.634 1.00 93.31 273 PHE A CA 1
ATOM 2221 C C . PHE A 1 273 ? 6.964 -0.059 -11.796 1.00 93.31 273 PHE A C 1
ATOM 2223 O O . PHE A 1 273 ? 7.718 -0.929 -11.344 1.00 93.31 27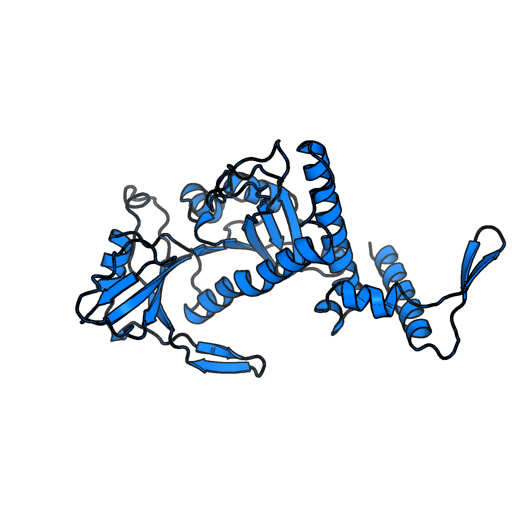3 PHE A O 1
ATOM 2230 N N . ASN A 1 274 ? 5.861 -0.361 -12.484 1.00 94.62 274 ASN A N 1
ATOM 2231 C CA . ASN A 1 274 ? 5.383 -1.727 -12.687 1.00 94.62 274 ASN A CA 1
ATOM 2232 C C . ASN A 1 274 ? 6.358 -2.568 -13.520 1.00 94.62 274 ASN A C 1
ATOM 2234 O O . ASN A 1 274 ? 6.614 -3.727 -13.188 1.00 94.62 274 ASN A O 1
ATOM 2238 N N . LEU A 1 275 ? 6.960 -1.990 -14.563 1.00 93.38 275 LEU A N 1
ATOM 2239 C CA . LEU A 1 275 ? 7.989 -2.657 -15.366 1.00 93.38 275 LEU A CA 1
ATOM 2240 C C . LEU A 1 275 ? 9.243 -2.963 -14.541 1.00 93.38 275 LEU A C 1
ATOM 2242 O O . LEU A 1 275 ? 9.790 -4.063 -14.633 1.00 93.38 275 LEU A O 1
ATOM 2246 N N . ASN A 1 276 ? 9.676 -2.033 -13.687 1.00 92.81 276 ASN A N 1
ATOM 2247 C CA . ASN A 1 276 ? 10.798 -2.261 -12.780 1.00 92.81 276 ASN A CA 1
ATOM 2248 C C . ASN A 1 276 ? 10.485 -3.370 -11.758 1.00 92.81 276 ASN A C 1
ATOM 2250 O O . ASN A 1 276 ? 11.317 -4.240 -11.497 1.00 92.81 276 ASN A O 1
ATOM 2254 N N . ALA A 1 277 ? 9.277 -3.387 -11.193 1.00 92.75 277 ALA A N 1
ATOM 2255 C CA . ALA A 1 277 ? 8.832 -4.457 -10.302 1.00 92.75 277 ALA A CA 1
ATOM 2256 C C . ALA A 1 277 ? 8.770 -5.827 -11.008 1.00 92.75 277 ALA A C 1
ATOM 2258 O O . ALA A 1 277 ? 9.232 -6.828 -10.450 1.00 92.75 277 ALA A O 1
ATOM 2259 N N . ALA A 1 278 ? 8.293 -5.874 -12.255 1.00 93.94 278 ALA A N 1
ATOM 2260 C CA . ALA A 1 278 ? 8.293 -7.080 -13.081 1.00 93.94 278 ALA A CA 1
ATOM 2261 C C . ALA A 1 278 ? 9.718 -7.568 -13.397 1.00 93.94 278 ALA A C 1
ATOM 2263 O O . ALA A 1 278 ? 10.014 -8.747 -13.213 1.00 93.94 278 ALA A O 1
ATOM 2264 N N . LEU A 1 279 ? 10.631 -6.672 -13.792 1.00 92.94 279 LEU A N 1
ATOM 2265 C CA . LEU A 1 279 ? 12.044 -6.996 -14.030 1.00 92.94 279 LEU A CA 1
ATOM 2266 C C . LEU A 1 279 ? 12.686 -7.603 -12.776 1.00 92.94 279 LEU A C 1
ATOM 2268 O O . LEU A 1 279 ? 13.322 -8.657 -12.829 1.00 92.94 279 LEU A O 1
ATOM 2272 N N . LYS A 1 280 ? 12.490 -6.957 -11.626 1.00 93.06 280 LYS A N 1
ATOM 2273 C CA . LYS A 1 280 ? 13.037 -7.410 -10.346 1.00 93.06 280 LYS A CA 1
ATOM 2274 C C . LYS A 1 280 ? 12.518 -8.790 -9.944 1.00 93.06 280 LYS A C 1
ATOM 2276 O O . LYS A 1 280 ? 13.315 -9.635 -9.543 1.00 93.06 280 LYS A O 1
ATOM 2281 N N . SER A 1 281 ? 11.209 -9.012 -10.046 1.00 93.12 281 SER A N 1
ATOM 2282 C CA . SER A 1 281 ? 10.561 -10.243 -9.578 1.00 93.12 281 SER A CA 1
ATOM 2283 C C . SER A 1 281 ? 10.724 -11.427 -10.532 1.00 93.12 281 SER A C 1
ATOM 2285 O O . SER A 1 281 ? 10.975 -12.533 -10.064 1.00 93.12 281 SER A O 1
ATOM 2287 N N . LEU A 1 282 ? 10.616 -11.209 -11.845 1.00 93.44 282 LEU A N 1
ATOM 2288 C CA . LEU A 1 282 ? 10.634 -12.283 -12.843 1.00 93.44 282 LEU A CA 1
ATOM 2289 C C . LEU A 1 282 ? 12.033 -12.582 -13.386 1.00 93.44 282 LEU A C 1
ATOM 2291 O O . LEU A 1 282 ? 12.313 -13.714 -13.772 1.00 93.44 282 LEU A O 1
ATOM 2295 N N . VAL A 1 283 ? 12.910 -11.576 -13.453 1.00 93.06 283 VAL A N 1
ATOM 2296 C CA . VAL A 1 283 ? 14.186 -11.693 -14.172 1.00 93.06 283 VAL A CA 1
ATOM 2297 C C . VAL A 1 283 ? 15.376 -11.652 -13.228 1.00 93.06 283 VAL A C 1
ATOM 2299 O O . VAL A 1 283 ? 16.221 -12.538 -13.303 1.00 93.06 283 VAL A O 1
ATOM 2302 N N . LEU A 1 284 ? 15.475 -10.660 -12.339 1.00 92.19 284 LEU A N 1
ATOM 2303 C CA . LEU A 1 284 ? 16.653 -10.521 -11.471 1.00 92.19 284 LEU A CA 1
ATOM 2304 C C . LEU A 1 284 ? 16.615 -11.512 -10.298 1.00 92.19 284 LEU A C 1
ATOM 2306 O O . LEU A 1 284 ? 17.563 -12.275 -10.100 1.00 92.19 284 LEU A O 1
ATOM 2310 N N . GLY A 1 285 ? 15.500 -11.545 -9.563 1.00 88.94 285 GLY A N 1
ATOM 2311 C CA . GLY A 1 285 ? 15.276 -12.450 -8.437 1.00 88.94 285 GLY A CA 1
ATOM 2312 C C . GLY A 1 285 ? 16.202 -12.214 -7.233 1.00 88.94 285 GLY A C 1
ATOM 2313 O O . GLY A 1 285 ? 17.010 -11.282 -7.188 1.00 88.94 285 GLY A O 1
ATOM 2314 N N . GLY A 1 286 ? 16.065 -13.070 -6.216 1.00 88.75 286 GLY A N 1
ATOM 2315 C CA . GLY A 1 286 ? 16.904 -13.055 -5.013 1.00 88.75 286 GLY A CA 1
ATOM 2316 C C . GLY A 1 286 ? 16.933 -11.694 -4.307 1.00 88.75 286 GLY A C 1
ATOM 2317 O O . GLY A 1 286 ? 15.907 -11.040 -4.127 1.00 88.75 286 GLY A O 1
ATOM 2318 N N . GLN A 1 287 ? 18.130 -11.241 -3.927 1.00 88.69 287 GLN A N 1
ATOM 2319 C CA . GLN A 1 287 ? 18.310 -9.961 -3.233 1.00 88.69 287 GLN A CA 1
ATOM 2320 C C . GLN A 1 287 ? 17.882 -8.733 -4.055 1.00 88.69 287 GLN A C 1
ATOM 2322 O O . GLN A 1 287 ? 17.576 -7.694 -3.470 1.00 88.69 287 GLN A O 1
ATOM 2327 N N . TRP A 1 288 ? 17.839 -8.834 -5.390 1.00 89.44 288 TRP A N 1
ATOM 2328 C CA . TRP A 1 288 ? 17.517 -7.714 -6.281 1.00 89.44 288 TRP A CA 1
ATOM 2329 C C . TRP A 1 288 ? 16.046 -7.308 -6.236 1.00 89.44 288 TRP A C 1
ATOM 2331 O O . TRP A 1 288 ? 15.731 -6.162 -6.549 1.00 89.44 288 TRP A O 1
ATOM 2341 N N . VAL A 1 289 ? 15.159 -8.195 -5.769 1.00 88.56 289 VAL A N 1
ATOM 2342 C CA . VAL A 1 289 ? 13.728 -7.900 -5.582 1.00 88.56 289 VAL A CA 1
ATOM 2343 C C . VAL A 1 289 ? 13.519 -6.683 -4.675 1.00 88.56 289 VAL A C 1
ATOM 2345 O O . VAL A 1 289 ? 12.656 -5.843 -4.934 1.00 88.56 289 VAL A O 1
ATOM 2348 N N . TYR A 1 290 ? 14.368 -6.548 -3.655 1.00 85.94 290 TYR A N 1
ATOM 2349 C CA . TYR A 1 290 ? 14.277 -5.508 -2.631 1.00 85.94 290 TYR A CA 1
ATOM 2350 C C . TYR A 1 290 ? 15.171 -4.290 -2.903 1.00 85.94 290 TYR A C 1
ATOM 2352 O O . TYR A 1 290 ? 15.176 -3.343 -2.116 1.00 85.94 290 TYR A O 1
ATOM 2360 N N . LYS A 1 291 ? 15.953 -4.292 -3.991 1.00 89.06 291 LYS A N 1
ATOM 2361 C CA . LYS A 1 291 ? 16.845 -3.175 -4.328 1.00 89.06 291 LYS A CA 1
ATOM 2362 C C . LYS A 1 291 ? 16.076 -2.052 -5.036 1.00 89.06 291 LYS A C 1
ATOM 2364 O O . LYS A 1 291 ? 15.156 -2.290 -5.822 1.00 89.06 291 LYS A O 1
ATOM 2369 N N . ARG A 1 292 ? 16.475 -0.809 -4.746 1.00 88.44 292 ARG A N 1
ATOM 2370 C CA . ARG A 1 292 ? 15.977 0.401 -5.421 1.00 88.44 292 ARG A CA 1
ATOM 2371 C C . ARG A 1 292 ? 16.532 0.519 -6.838 1.00 88.44 292 ARG A C 1
ATOM 2373 O O . ARG A 1 292 ? 17.576 -0.060 -7.155 1.00 88.44 292 ARG A O 1
ATOM 2380 N N . MET A 1 293 ? 15.872 1.327 -7.669 1.00 87.50 293 MET A N 1
ATOM 2381 C CA . MET A 1 293 ? 16.267 1.509 -9.069 1.00 87.50 293 MET A CA 1
ATOM 2382 C C . MET A 1 293 ? 17.681 2.088 -9.191 1.00 87.50 293 MET A C 1
ATOM 2384 O O . MET A 1 293 ? 18.417 1.724 -10.101 1.00 87.50 293 MET A O 1
ATOM 2388 N N . LYS A 1 294 ? 18.115 2.907 -8.226 1.00 87.69 294 LYS A N 1
ATOM 2389 C CA . LYS A 1 294 ? 19.488 3.431 -8.155 1.00 87.69 294 LYS A CA 1
ATOM 2390 C C . LYS A 1 294 ? 20.561 2.332 -8.166 1.00 87.69 294 LYS A C 1
ATOM 2392 O O . LYS A 1 294 ? 21.555 2.463 -8.873 1.00 87.69 294 LYS A O 1
ATOM 2397 N N . ALA A 1 295 ? 20.348 1.233 -7.437 1.00 89.12 295 ALA A N 1
ATOM 2398 C CA . ALA A 1 295 ? 21.287 0.109 -7.417 1.00 89.12 295 ALA A CA 1
ATOM 2399 C C . ALA A 1 295 ? 21.297 -0.640 -8.758 1.00 89.12 295 ALA A C 1
ATOM 2401 O O . ALA A 1 295 ? 22.359 -1.002 -9.252 1.00 89.12 295 ALA A O 1
ATOM 2402 N N . ILE A 1 296 ? 20.126 -0.823 -9.374 1.00 88.81 296 ILE A N 1
ATOM 2403 C CA . ILE A 1 296 ? 20.014 -1.435 -10.706 1.00 88.81 296 ILE A CA 1
ATOM 2404 C C . ILE A 1 296 ? 20.703 -0.551 -11.752 1.00 88.81 296 ILE A C 1
ATOM 2406 O O . ILE A 1 296 ? 21.463 -1.058 -12.569 1.00 88.81 296 ILE A O 1
ATOM 2410 N N . ARG A 1 297 ? 20.512 0.774 -11.696 1.00 88.94 297 ARG A N 1
ATOM 2411 C CA . ARG A 1 297 ? 21.203 1.716 -12.585 1.00 88.94 297 ARG A CA 1
ATOM 2412 C C . ARG A 1 297 ? 22.714 1.555 -12.481 1.00 88.94 297 ARG A C 1
ATOM 2414 O O . ARG A 1 297 ? 23.362 1.398 -13.504 1.00 88.94 297 ARG A O 1
ATOM 2421 N N . PHE A 1 298 ? 23.254 1.526 -11.267 1.00 87.38 298 PHE A N 1
ATOM 2422 C CA . PHE A 1 298 ? 24.692 1.383 -11.047 1.00 87.38 298 PHE A CA 1
ATOM 2423 C C . PHE A 1 298 ? 25.248 0.033 -11.528 1.00 87.38 298 PHE A C 1
ATOM 2425 O O . PHE A 1 298 ? 26.275 0.002 -12.192 1.00 87.38 298 PHE A O 1
ATOM 2432 N N . HIS A 1 299 ? 24.568 -1.074 -11.222 1.00 86.06 299 HIS A N 1
ATOM 2433 C CA . HIS A 1 299 ? 25.099 -2.415 -11.481 1.00 86.06 299 HIS A CA 1
ATOM 2434 C C . HIS A 1 299 ? 24.731 -3.010 -12.844 1.00 86.06 299 HIS A C 1
ATOM 2436 O O . HIS A 1 299 ? 25.348 -3.996 -13.232 1.00 86.06 299 HIS A O 1
ATOM 2442 N N . LE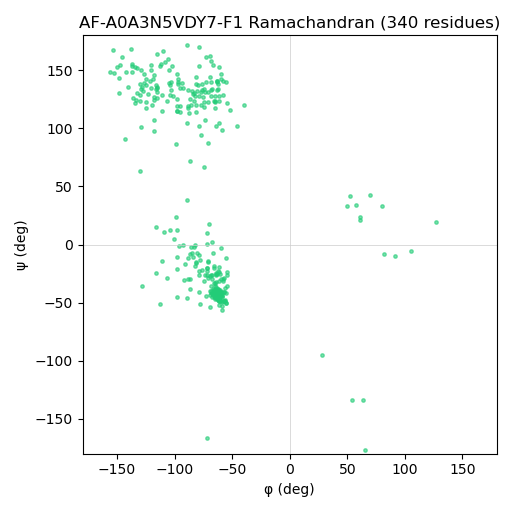U A 1 300 ? 23.720 -2.475 -13.539 1.00 83.44 300 LEU A N 1
ATOM 2443 C CA . LEU A 1 300 ? 23.187 -3.069 -14.771 1.00 83.44 300 LEU A CA 1
ATOM 2444 C C . LEU A 1 300 ? 23.090 -2.094 -15.953 1.00 83.44 300 LEU A C 1
ATOM 2446 O O . LEU A 1 300 ? 23.277 -2.514 -17.089 1.00 83.44 300 LEU A O 1
ATOM 2450 N N . ILE A 1 301 ? 22.766 -0.820 -15.717 1.00 85.06 301 ILE A N 1
ATOM 2451 C CA . ILE A 1 301 ? 22.480 0.137 -16.806 1.00 85.06 301 ILE A CA 1
ATOM 2452 C C . ILE A 1 301 ? 23.705 0.995 -17.121 1.00 85.06 301 ILE A C 1
ATOM 2454 O O . ILE A 1 301 ? 24.073 1.151 -18.280 1.00 85.06 301 ILE A O 1
ATOM 2458 N N . ASN A 1 302 ? 24.374 1.506 -16.092 1.00 87.12 302 ASN A N 1
ATOM 2459 C CA . ASN A 1 302 ? 25.527 2.394 -16.204 1.00 87.12 302 ASN A CA 1
ATOM 2460 C C . ASN A 1 302 ? 26.840 1.598 -16.260 1.00 87.12 302 ASN A C 1
ATOM 2462 O O . ASN A 1 302 ? 27.836 1.991 -15.655 1.00 87.12 302 ASN A O 1
ATOM 2466 N N . ILE A 1 303 ? 26.832 0.461 -16.961 1.00 85.75 303 ILE A N 1
ATOM 2467 C CA . ILE A 1 303 ? 28.037 -0.337 -17.186 1.00 85.75 303 ILE A CA 1
ATOM 2468 C C . ILE A 1 303 ? 28.772 0.243 -18.400 1.00 85.75 303 ILE A C 1
ATOM 2470 O O . ILE A 1 303 ? 28.157 0.406 -19.460 1.00 85.75 303 ILE A O 1
ATOM 2474 N N . PRO A 1 304 ? 30.080 0.527 -18.299 1.00 84.69 304 PRO A N 1
ATOM 2475 C CA . PRO A 1 304 ? 30.861 0.960 -19.447 1.00 84.69 304 PRO A CA 1
ATOM 2476 C C . PRO A 1 304 ? 30.933 -0.160 -20.493 1.00 84.69 304 PRO A C 1
ATOM 2478 O O . PRO A 1 304 ? 31.487 -1.232 -20.255 1.00 84.69 304 PRO A O 1
ATOM 2481 N N . ALA A 1 305 ? 30.393 0.100 -21.681 1.00 85.06 305 ALA A N 1
ATOM 2482 C CA . ALA A 1 305 ? 30.409 -0.828 -22.804 1.00 85.06 305 ALA A CA 1
ATOM 2483 C C . ALA A 1 305 ? 30.736 -0.088 -24.101 1.00 85.06 305 ALA A C 1
ATOM 2485 O O . ALA A 1 305 ? 30.351 1.067 -24.289 1.00 85.06 305 ALA A O 1
ATOM 2486 N N . ARG A 1 306 ? 31.405 -0.767 -25.037 1.00 87.38 306 ARG A N 1
ATOM 2487 C CA . ARG A 1 306 ? 31.570 -0.244 -26.395 1.00 87.38 306 ARG A CA 1
ATOM 2488 C C . ARG A 1 306 ? 30.383 -0.684 -27.242 1.00 87.38 306 ARG A C 1
ATOM 2490 O O . ARG A 1 306 ? 30.198 -1.879 -27.472 1.00 87.38 306 ARG A O 1
ATOM 2497 N N . ILE A 1 307 ? 29.612 0.281 -27.731 1.00 87.81 307 ILE A N 1
ATOM 2498 C CA . ILE A 1 307 ? 28.554 0.035 -28.712 1.00 87.81 307 ILE A CA 1
ATOM 2499 C C . ILE A 1 307 ? 29.217 -0.196 -30.072 1.00 87.81 307 ILE A C 1
ATOM 2501 O O . ILE A 1 307 ? 30.062 0.585 -30.511 1.00 87.81 307 ILE A O 1
ATOM 2505 N N . MET A 1 308 ? 28.872 -1.304 -30.715 1.00 89.94 308 MET A N 1
ATOM 2506 C CA . MET A 1 308 ? 29.319 -1.658 -32.055 1.00 89.94 308 MET A CA 1
ATOM 2507 C C . MET A 1 308 ? 28.101 -1.879 -32.937 1.00 89.94 308 MET A C 1
ATOM 2509 O O . MET A 1 308 ? 27.217 -2.656 -32.587 1.00 89.94 308 MET A O 1
ATOM 2513 N N . GLU A 1 309 ? 28.081 -1.245 -34.101 1.00 89.94 309 GLU A N 1
ATOM 2514 C CA . GLU A 1 309 ? 27.068 -1.493 -35.116 1.00 89.94 309 GLU A CA 1
ATOM 2515 C C . GLU A 1 309 ? 27.691 -2.294 -36.260 1.00 89.94 309 GLU A C 1
ATOM 2517 O O . GLU A 1 309 ? 28.709 -1.905 -36.837 1.00 89.94 309 GLU A O 1
ATOM 2522 N N . ARG A 1 310 ? 27.109 -3.454 -36.566 1.00 87.62 310 ARG A N 1
ATOM 2523 C CA . ARG A 1 310 ? 27.467 -4.260 -37.739 1.00 87.62 310 ARG A CA 1
ATOM 2524 C C . ARG A 1 310 ? 26.204 -4.838 -38.350 1.00 87.62 310 ARG A C 1
ATOM 2526 O O . ARG A 1 310 ? 25.356 -5.345 -37.628 1.00 87.62 310 ARG A O 1
ATOM 2533 N N . SER A 1 311 ? 26.088 -4.777 -39.675 1.00 86.75 311 SER A N 1
ATOM 2534 C CA . SER A 1 311 ? 24.982 -5.393 -40.425 1.00 86.75 311 SER A CA 1
ATOM 2535 C C . SER A 1 311 ? 23.585 -5.009 -39.908 1.00 86.75 311 SER A C 1
ATOM 2537 O O . SER A 1 311 ? 22.708 -5.862 -39.807 1.00 86.75 311 SER A O 1
ATOM 2539 N N . ARG A 1 312 ? 23.380 -3.726 -39.562 1.00 85.81 312 ARG A N 1
ATOM 2540 C CA . ARG A 1 312 ? 22.129 -3.193 -38.977 1.00 85.81 312 ARG A CA 1
ATOM 2541 C C . ARG A 1 312 ? 21.746 -3.828 -37.629 1.00 85.81 312 ARG A C 1
ATOM 2543 O O . ARG A 1 312 ? 20.587 -3.779 -37.228 1.00 85.81 312 ARG A O 1
ATOM 2550 N N . GLN A 1 313 ? 22.712 -4.429 -36.933 1.00 87.44 313 GLN A N 1
ATOM 2551 C CA . GLN A 1 313 ? 22.558 -4.969 -35.588 1.00 87.44 313 GLN A CA 1
ATOM 2552 C C . GLN A 1 313 ? 23.462 -4.222 -34.605 1.00 87.44 313 GLN A C 1
ATOM 2554 O O . GLN A 1 313 ? 24.653 -4.013 -34.852 1.00 87.44 313 GLN A O 1
ATOM 2559 N N . LEU A 1 314 ? 22.887 -3.858 -33.460 1.00 86.50 314 LEU A N 1
ATOM 2560 C CA . LEU A 1 314 ? 23.604 -3.274 -32.333 1.00 86.50 314 LEU A CA 1
ATOM 2561 C C . LEU A 1 314 ? 24.157 -4.388 -31.441 1.00 86.50 314 LEU A C 1
ATOM 2563 O O . LEU A 1 314 ? 23.422 -5.253 -30.967 1.00 86.50 314 LEU A O 1
ATOM 2567 N N . SER A 1 315 ? 25.464 -4.353 -31.200 1.00 84.75 315 SER A N 1
ATOM 2568 C CA . SER A 1 315 ? 26.180 -5.257 -30.303 1.00 84.75 315 SER A CA 1
ATOM 2569 C C . SER A 1 315 ? 26.866 -4.463 -29.197 1.00 84.75 315 SER A C 1
ATOM 2571 O O . SER A 1 315 ? 27.522 -3.455 -29.454 1.00 84.75 315 SER A O 1
ATOM 2573 N N . LEU A 1 316 ? 26.743 -4.935 -27.958 1.00 83.88 316 LEU A N 1
ATOM 2574 C CA . LEU A 1 316 ? 27.456 -4.379 -26.810 1.00 83.88 316 LEU A CA 1
ATOM 2575 C C . LEU A 1 316 ? 28.700 -5.219 -26.543 1.00 83.88 316 LEU A C 1
ATOM 2577 O O . LEU A 1 316 ? 28.599 -6.413 -26.260 1.00 83.88 316 LEU A O 1
ATOM 2581 N N . ARG A 1 317 ? 29.877 -4.596 -26.625 1.00 84.44 317 ARG A N 1
ATOM 2582 C CA . ARG A 1 317 ? 31.146 -5.220 -26.253 1.00 84.44 317 ARG A CA 1
ATOM 2583 C C . ARG A 1 317 ? 31.526 -4.796 -24.838 1.00 84.44 317 ARG A C 1
ATOM 2585 O O . ARG A 1 317 ? 31.816 -3.626 -24.592 1.00 84.44 317 ARG A O 1
ATOM 2592 N N . LEU A 1 318 ? 31.542 -5.773 -23.940 1.00 83.69 318 LEU A N 1
ATOM 2593 C CA . LEU A 1 318 ? 31.957 -5.648 -22.543 1.00 83.69 318 LEU A CA 1
ATOM 2594 C C . LEU A 1 318 ? 33.339 -6.285 -22.348 1.00 83.69 318 LEU A C 1
ATOM 2596 O O . LEU A 1 318 ? 33.769 -7.105 -23.165 1.00 83.69 318 LEU A O 1
ATOM 2600 N N . SER A 1 319 ? 34.044 -5.906 -21.281 1.00 79.31 319 SER A N 1
ATOM 2601 C CA . SER A 1 319 ? 35.287 -6.585 -20.898 1.00 79.31 319 SER A CA 1
ATOM 2602 C C . SER A 1 319 ? 34.976 -8.012 -20.441 1.00 79.31 319 SER A C 1
ATOM 2604 O O . SER A 1 319 ? 34.056 -8.220 -19.656 1.00 79.31 319 SER A O 1
ATOM 2606 N N . ALA A 1 320 ? 35.744 -9.000 -20.909 1.00 66.62 320 ALA A N 1
ATOM 2607 C CA . ALA A 1 320 ? 35.505 -10.411 -20.587 1.00 66.62 320 ALA A CA 1
ATOM 2608 C C . ALA A 1 320 ? 35.667 -10.729 -19.086 1.00 66.62 320 ALA A C 1
ATOM 2610 O O . ALA A 1 320 ? 35.080 -11.692 -18.603 1.00 66.62 320 ALA A O 1
ATOM 2611 N N . GLY A 1 321 ? 36.443 -9.919 -18.356 1.00 69.69 321 GLY A N 1
ATOM 2612 C CA . GLY A 1 321 ? 36.613 -10.038 -16.905 1.00 69.69 321 GLY A CA 1
ATOM 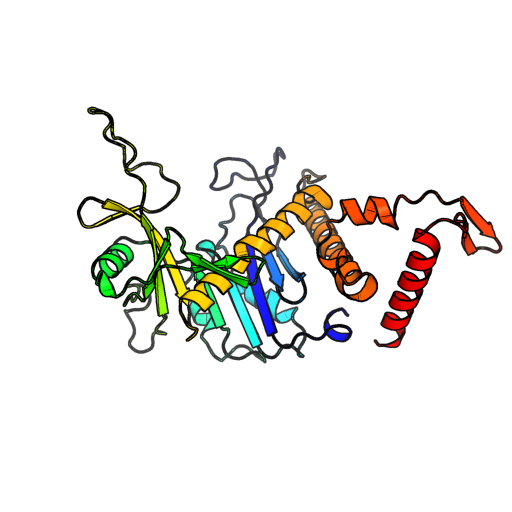2613 C C . GLY A 1 321 ? 35.540 -9.321 -16.081 1.00 69.69 321 GLY A C 1
ATOM 2614 O O . GLY A 1 321 ? 35.590 -9.373 -14.855 1.00 69.69 321 GLY A O 1
ATOM 2615 N N . ASP A 1 322 ? 34.589 -8.632 -16.720 1.00 75.00 322 ASP A N 1
ATOM 2616 C CA . ASP A 1 322 ? 33.522 -7.942 -16.002 1.00 75.00 322 ASP A CA 1
ATOM 2617 C C . ASP A 1 322 ? 32.463 -8.945 -15.528 1.00 75.00 322 ASP A C 1
ATOM 2619 O O . ASP A 1 322 ? 31.808 -9.628 -16.323 1.00 75.00 322 ASP A O 1
ATOM 2623 N N . SER A 1 323 ? 32.265 -9.000 -14.211 1.00 74.25 323 SER A N 1
ATOM 2624 C CA . SER A 1 323 ? 31.239 -9.826 -13.566 1.00 74.25 323 SER A CA 1
ATOM 2625 C C . SER A 1 323 ? 29.819 -9.587 -14.106 1.00 74.25 323 SER A C 1
ATOM 2627 O O . SER A 1 323 ? 28.979 -10.489 -14.044 1.00 74.25 323 SER A O 1
ATOM 2629 N N . ALA A 1 324 ? 29.546 -8.419 -14.697 1.00 78.81 324 ALA A N 1
ATOM 2630 C CA . ALA A 1 324 ? 28.254 -8.108 -15.292 1.00 78.81 324 ALA A CA 1
ATOM 2631 C C . ALA A 1 324 ? 27.973 -8.868 -16.601 1.00 78.81 324 ALA A C 1
ATOM 2633 O O . ALA A 1 324 ? 26.807 -9.058 -16.952 1.00 78.81 324 ALA A O 1
ATOM 2634 N N . TYR A 1 325 ? 29.002 -9.344 -17.315 1.00 81.31 325 TYR A N 1
ATOM 2635 C CA . TYR A 1 325 ? 28.826 -10.020 -18.604 1.00 81.31 325 TYR A CA 1
ATOM 2636 C C . TYR A 1 325 ? 27.988 -11.300 -18.475 1.00 81.31 325 TYR A C 1
ATOM 2638 O O . TYR A 1 325 ? 26.972 -11.461 -19.156 1.00 81.31 325 TYR A O 1
ATOM 2646 N N . GLY A 1 326 ? 28.367 -12.187 -17.547 1.00 84.31 326 GLY A N 1
ATOM 2647 C CA . GLY A 1 326 ? 27.621 -13.420 -17.284 1.00 84.31 326 GLY A CA 1
ATOM 2648 C C . GLY A 1 326 ? 26.201 -13.142 -16.788 1.00 84.31 326 GLY A C 1
ATOM 2649 O O . GLY A 1 326 ? 25.249 -13.801 -17.209 1.00 84.31 326 GLY A O 1
ATOM 2650 N N . TRP A 1 327 ? 26.040 -12.116 -15.951 1.00 86.88 327 TRP A N 1
ATOM 2651 C CA . TRP A 1 327 ? 24.737 -11.722 -15.426 1.00 86.88 327 TRP A CA 1
ATOM 2652 C C . TRP A 1 327 ? 23.794 -11.199 -16.521 1.00 86.88 327 TRP A C 1
ATOM 2654 O O . TRP A 1 327 ? 22.639 -11.617 -16.581 1.00 86.88 327 TRP A O 1
ATOM 2664 N N . LEU A 1 328 ? 24.284 -10.370 -17.449 1.00 87.69 328 LEU A N 1
ATOM 2665 C CA . LEU A 1 328 ? 23.508 -9.869 -18.591 1.00 87.69 328 LEU A CA 1
ATOM 2666 C C . LEU A 1 328 ? 23.039 -10.992 -19.522 1.00 87.69 328 LEU A C 1
ATOM 2668 O O . LEU A 1 328 ? 21.900 -10.961 -19.994 1.00 87.69 328 LEU A O 1
ATOM 2672 N N . ILE A 1 329 ? 23.878 -12.004 -19.766 1.00 87.62 329 ILE A N 1
ATOM 2673 C CA . ILE A 1 329 ? 23.481 -13.185 -20.549 1.00 87.62 329 ILE A CA 1
ATOM 2674 C C . ILE A 1 329 ? 22.344 -13.930 -19.847 1.00 87.62 329 ILE A C 1
ATOM 2676 O O . ILE A 1 329 ? 21.335 -14.240 -20.481 1.00 87.62 329 ILE A O 1
ATOM 2680 N N . GLN A 1 330 ? 22.465 -14.168 -18.538 1.00 89.56 330 GLN A N 1
ATOM 2681 C CA . GLN A 1 330 ? 21.414 -14.825 -17.755 1.00 89.56 330 GLN A CA 1
ATOM 2682 C C . GLN A 1 330 ? 20.105 -14.026 -17.767 1.00 89.56 330 GLN A C 1
ATOM 2684 O O . GLN A 1 330 ? 19.034 -14.605 -17.938 1.00 89.56 330 GLN A O 1
ATOM 2689 N N . ILE A 1 331 ? 20.183 -12.699 -17.638 1.00 91.06 331 ILE A N 1
ATOM 2690 C CA . ILE A 1 331 ? 19.032 -11.791 -17.732 1.00 91.06 331 ILE A CA 1
ATOM 2691 C C . ILE A 1 331 ? 18.342 -11.940 -19.090 1.00 91.06 331 ILE A C 1
ATOM 2693 O O . ILE A 1 331 ? 17.131 -12.151 -19.138 1.00 91.06 331 ILE A O 1
ATOM 2697 N N . ARG A 1 332 ? 19.097 -11.890 -20.196 1.00 89.75 332 ARG A N 1
ATOM 2698 C CA . ARG A 1 332 ? 18.540 -12.041 -21.551 1.00 89.75 332 ARG A CA 1
ATOM 2699 C C . ARG A 1 332 ? 17.905 -13.413 -21.760 1.00 89.75 332 ARG A C 1
ATOM 2701 O O . ARG A 1 332 ? 16.816 -13.482 -22.320 1.00 89.75 332 ARG A O 1
ATOM 2708 N N . ALA A 1 333 ? 18.547 -14.480 -21.282 1.00 91.12 333 ALA A N 1
ATOM 2709 C CA . ALA A 1 333 ? 18.007 -15.835 -21.360 1.00 91.12 333 ALA A CA 1
ATOM 2710 C C . ALA A 1 333 ? 16.686 -15.966 -20.585 1.00 91.12 333 ALA A C 1
ATOM 2712 O O . ALA A 1 333 ? 15.717 -16.511 -21.109 1.00 91.12 333 ALA A O 1
ATOM 2713 N N . ARG A 1 334 ? 16.609 -15.401 -19.370 1.00 91.94 334 ARG A N 1
ATOM 2714 C CA . ARG A 1 334 ? 15.368 -15.367 -18.580 1.00 91.94 334 ARG A CA 1
ATOM 2715 C C . ARG A 1 334 ? 14.266 -14.588 -19.294 1.00 91.94 334 ARG A C 1
ATOM 2717 O O . ARG A 1 334 ? 13.162 -15.102 -19.412 1.00 91.94 334 ARG A O 1
ATOM 2724 N N . ILE A 1 335 ? 14.565 -13.398 -19.822 1.00 91.94 335 ILE A N 1
ATOM 2725 C CA . ILE A 1 335 ? 13.595 -12.593 -20.586 1.00 91.94 335 ILE A CA 1
ATOM 2726 C C . ILE A 1 335 ? 13.070 -13.371 -21.802 1.00 91.94 335 ILE A C 1
ATOM 2728 O O . ILE A 1 335 ? 11.861 -13.405 -22.021 1.00 91.94 335 ILE A O 1
ATOM 2732 N N . ALA A 1 336 ? 13.951 -14.033 -22.559 1.00 90.38 336 ALA A N 1
ATOM 2733 C CA . ALA A 1 336 ? 13.555 -14.856 -23.702 1.00 90.38 336 ALA A CA 1
ATOM 2734 C C . ALA A 1 336 ? 12.650 -16.035 -23.291 1.00 90.38 336 ALA A C 1
ATOM 2736 O O . ALA A 1 336 ? 11.670 -16.336 -23.976 1.00 90.38 336 ALA A O 1
ATOM 2737 N N . GLY A 1 337 ? 12.928 -16.659 -22.141 1.00 89.56 337 GLY A N 1
ATOM 2738 C CA . GLY A 1 337 ? 12.076 -17.701 -21.565 1.00 89.56 337 GLY A CA 1
ATOM 2739 C C . GLY A 1 337 ? 10.662 -17.209 -21.243 1.00 89.56 337 GLY A C 1
ATOM 2740 O O . GLY A 1 337 ? 9.690 -17.896 -21.552 1.00 89.56 337 GLY A O 1
ATOM 2741 N N . LEU A 1 338 ? 10.526 -15.994 -20.699 1.00 88.44 338 LEU A N 1
ATOM 2742 C CA . LEU A 1 338 ? 9.215 -15.411 -20.380 1.00 88.44 338 LEU A CA 1
ATOM 2743 C C . LEU A 1 338 ? 8.345 -15.174 -21.628 1.00 88.44 338 LEU A C 1
ATOM 2745 O O . LEU A 1 338 ? 7.125 -15.285 -21.544 1.00 88.44 338 LEU A O 1
ATOM 2749 N N . ALA A 1 339 ? 8.951 -14.867 -22.780 1.00 78.38 339 ALA A N 1
ATOM 2750 C CA . ALA A 1 339 ? 8.231 -14.701 -24.048 1.00 78.38 339 ALA A CA 1
ATOM 2751 C C . ALA A 1 339 ? 7.718 -16.034 -24.623 1.00 78.38 339 ALA A C 1
ATOM 2753 O O . ALA A 1 339 ? 6.728 -16.049 -25.345 1.00 78.38 339 ALA A O 1
ATOM 2754 N N . SER A 1 340 ? 8.375 -17.145 -24.281 1.00 66.44 340 SER A N 1
ATOM 2755 C CA . SER A 1 340 ? 8.016 -18.496 -24.745 1.00 66.44 340 SER A CA 1
ATOM 2756 C C . SER A 1 340 ? 6.992 -19.192 -23.839 1.00 66.44 340 SER A C 1
ATOM 2758 O O . SER A 1 340 ? 6.460 -20.236 -24.195 1.00 66.44 340 SER A O 1
ATOM 2760 N N . SER A 1 341 ? 6.747 -18.625 -22.654 1.00 57.47 341 SER A N 1
ATOM 2761 C CA . SER A 1 341 ? 5.863 -19.164 -21.609 1.00 57.47 341 SER A CA 1
ATOM 2762 C C . SER A 1 341 ? 4.481 -18.485 -21.590 1.00 57.47 341 SER A C 1
ATOM 2764 O O . SER A 1 341 ? 3.702 -18.705 -20.660 1.00 57.47 341 SER A O 1
ATOM 2766 N N . GLY A 1 342 ? 4.235 -17.588 -22.555 1.00 48.09 342 GLY A N 1
ATOM 2767 C CA . GLY A 1 342 ? 3.089 -16.678 -22.637 1.00 48.09 342 GLY A CA 1
ATOM 2768 C C . GLY A 1 342 ? 1.861 -17.266 -23.303 1.00 48.09 342 GLY A C 1
ATOM 2769 O O . GLY A 1 342 ? 2.034 -17.951 -24.333 1.00 48.09 342 GLY A O 1
#

Nearest PDB structures (foldseek):
  8ea4-assembly1_Z  TM=2.338E-01  e=2.156E-02  Scytonema hofmannii
  5w1w-assembly3_N  TM=2.708E-01  e=4.693E+00  Homo sapiens
  8ptx-assembly1_B  TM=1.559E-01  e=3.945E+00  Homo sapiens
  1i7c-assembly1_A  TM=1.811E-01  e=7.038E+00  Homo sapien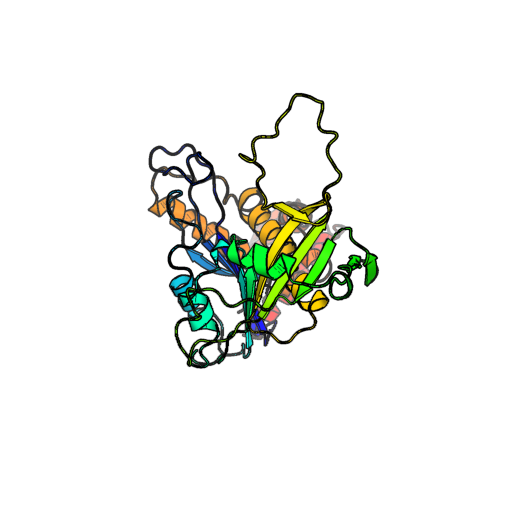s

Sequence (342 aa):
FVQNNRAEQTATLDMDATLVETEKASALWCYEGYVAYQPINTWWAEQGLVVHTEFRDGNVPAGFEQRRVLEEALESLPKRVRKVRMRSDTAGYQHDLLRYCDEEKNKWCGRIEFAVGCDVTPEFKKAVLEVGEEDWVVLKRRERSGELKETARQWAEVCYVPNAIGRSKKGSEYRYLAIRERMQDQLVLPGMEQDEKGLPFQTMRKGGVRYKVFGIVTNMHWEGQELIEWHYKRCGRSEQAHSVMKEDLAGGTLPSGDFGENAAWWWIMVLAFNLNAALKSLVLGGQWVYKRMKAIRFHLINIPARIMERSRQLSLRLSAGDSAYGWLIQIRARIAGLASSG

Radius of gyration: 24.01 Å; Cα contacts (8 Å, |Δi|>4): 544; chains: 1; bounding box: 68×47×77 Å

Mean predicted aligned error: 8.7 Å

pLDDT: mean 84.35, std 11.82, range [39.75, 95.12]

Secondary structure (DSSP, 8-state):
-HHHHS--SEEEEEEEE--EE---TT-EE-TTSSEEE--EEEEETTTTEEEEEE--BTTS-TTTTHHHHHHHHHHHS-TT--EEEEEE-GGG--HHHHHHHHSTTSTTT-SPEEEEEE---HHHHHHHHHS-GGG-EEEEEEPTTS-EEEEEEEEEEE----TTTTT-TTPPP-EEEEEEEEPP-----TT----SS--SS-EEEETTEEEEEEEEEES--S-HHHHHHHHHHHHHHHHHHHHIIIIISSTTS---SSHHHHHHHHHHHHHHHHHHHHIIIIII-GGGGG--HHHHIIIIIS---EEEEETTEEEEE--TT-HHHHHHHHHHHHHHHHHH--

Solvent-accessible surface area (backbone atoms only — not comparable to full-atom values): 19531 Å² total; per-residue (Å²): 112,64,57,79,80,56,72,54,51,55,40,40,35,36,51,51,56,45,81,34,68,48,90,44,88,74,52,32,56,25,94,88,75,48,36,14,34,28,34,37,39,32,30,29,66,77,78,55,34,71,60,34,76,48,75,39,52,14,64,55,59,76,42,61,64,49,51,59,54,50,54,56,29,56,70,62,52,64,85,74,37,50,40,41,33,41,36,32,49,51,55,56,60,38,73,70,43,53,48,59,30,61,38,65,75,42,90,81,42,33,50,37,39,38,40,26,24,37,80,80,42,76,67,51,50,50,39,58,66,71,52,56,80,86,61,50,42,74,36,61,44,73,44,97,89,68,51,72,41,82,47,79,34,28,33,33,78,34,88,58,73,57,78,90,50,68,79,46,100,82,47,85,84,55,49,32,35,39,36,38,30,71,50,79,79,71,80,70,56,93,88,58,80,75,66,86,79,78,68,100,62,52,72,48,75,59,96,89,42,47,27,39,53,48,33,34,39,25,75,62,90,63,59,66,66,62,45,50,58,56,52,53,50,45,60,64,53,50,52,52,49,52,49,42,40,29,69,76,50,50,56,53,58,69,90,54,72,47,68,68,60,32,38,52,50,45,51,51,31,52,50,53,49,36,52,52,35,47,44,21,63,75,48,65,31,78,78,48,54,78,54,56,67,70,57,50,38,59,69,66,66,67,57,87,58,48,81,41,80,55,95,96,39,86,42,78,48,64,62,91,87,42,77,54,54,64,51,51,52,52,40,51,54,43,54,55,50,56,68,75,71,109